Protein AF-A0Y152-F1 (afdb_monomer)

Mean predicted aligned error: 3.27 Å

Foldseek 3Di:
DQLVPAPPDDAAEAEEEPDPVCVVVVVVCVVVVHHYFYHHPQQVLVSVLVVCVVVPDFKDKDDDPQQLLAHSVLVNVQVVVCVVVVWQKEWEDLLAEARNTMIMGGSVVSNPDDPVPDASLCRNVVCVCVVPCVVVPTGYYYDYDPGRPNLAYQTHDDPLNVQLVVVLCVVDPCSNPDHPVNSVVVCVVPVVSSPSCSPPDPPVVSVVSVVVVVD

pLDDT: mean 95.05, std 4.3, range [53.56, 98.69]

Nearest PDB structures (foldseek):
  6oew-assembly1_A  TM=9.024E-01  e=2.389E-17  Leptospira borgpetersenii serovar Hardjo-bovis str. JB197
  1gq9-assembly1_B  TM=7.138E-01  e=2.669E-04  Escherichia coli
  1vh1-assembly1_B  TM=7.141E-01  e=1.103E-03  Escherichia coli
  1vh1-assembly1_D  TM=6.645E-01  e=6.331E-04  Escherichia coli
  3okr-assembly1_A  TM=6.116E-01  e=1.150E-02  Mycobacterium tuberculosis H37Rv

Structure (mmCIF, N/CA/C/O backbone):
data_AF-A0Y152-F1
#
_entry.id   AF-A0Y152-F1
#
loop_
_atom_site.group_PDB
_atom_site.id
_atom_site.type_symbol
_atom_site.label_atom_id
_atom_site.label_alt_id
_atom_site.label_comp_id
_atom_site.label_asym_id
_atom_site.label_entity_id
_atom_site.label_seq_id
_atom_site.pdbx_PDB_ins_code
_atom_site.Cartn_x
_atom_site.Cartn_y
_atom_site.Cartn_z
_atom_site.occupancy
_atom_site.B_iso_or_equiv
_atom_site.auth_seq_id
_atom_site.auth_comp_id
_atom_site.auth_asym_id
_atom_site.auth_atom_id
_atom_site.pdbx_PDB_model_num
ATOM 1 N N . MET A 1 1 ? -7.126 -9.820 -12.300 1.00 83.69 1 MET A N 1
ATOM 2 C CA . MET A 1 1 ? -6.829 -9.032 -11.085 1.00 83.69 1 MET A CA 1
ATOM 3 C C . MET A 1 1 ? -5.801 -9.804 -10.283 1.00 83.69 1 MET A C 1
ATOM 5 O O . MET A 1 1 ? -6.089 -10.943 -9.938 1.00 83.69 1 MET A O 1
ATOM 9 N N . ARG A 1 2 ? -4.624 -9.211 -10.062 1.00 92.25 2 ARG A N 1
ATOM 10 C CA . ARG A 1 2 ? -3.415 -9.877 -9.543 1.00 92.25 2 ARG A CA 1
ATOM 11 C C . ARG A 1 2 ? -3.618 -10.464 -8.142 1.00 92.25 2 ARG A C 1
ATOM 13 O O . ARG A 1 2 ? -3.353 -11.638 -7.934 1.00 92.25 2 ARG A O 1
ATOM 20 N N . LEU A 1 3 ? -4.264 -9.715 -7.247 1.00 93.44 3 LEU A N 1
ATOM 21 C CA . LEU A 1 3 ? -4.588 -10.164 -5.885 1.00 93.44 3 LEU A CA 1
ATOM 22 C C . LEU A 1 3 ? -5.457 -11.437 -5.811 1.00 93.44 3 LEU A C 1
ATOM 24 O O . LEU A 1 3 ? -5.394 -12.134 -4.808 1.00 93.44 3 LEU A O 1
ATOM 28 N N . LYS A 1 4 ? -6.207 -11.811 -6.868 1.00 92.44 4 LYS A N 1
ATOM 29 C CA . LYS A 1 4 ? -6.948 -13.096 -6.895 1.00 92.44 4 LYS A CA 1
ATOM 30 C C . LYS A 1 4 ? -6.029 -14.330 -6.935 1.00 92.44 4 LYS A C 1
ATOM 32 O O . LYS A 1 4 ? -6.534 -15.443 -6.868 1.00 92.44 4 LYS A O 1
ATOM 37 N N . GLN A 1 5 ? -4.720 -14.152 -7.119 1.00 93.69 5 GLN A N 1
ATOM 38 C CA . GLN A 1 5 ? -3.732 -15.235 -7.058 1.00 93.69 5 GLN A CA 1
ATOM 39 C C . GLN A 1 5 ? -3.264 -15.540 -5.632 1.00 93.69 5 GLN A C 1
ATOM 41 O O . GLN A 1 5 ? -2.609 -16.560 -5.432 1.00 93.69 5 GLN A O 1
ATOM 46 N N . SER A 1 6 ? -3.561 -14.665 -4.665 1.00 96.25 6 SER A N 1
ATOM 47 C CA . SER A 1 6 ? -3.228 -14.909 -3.262 1.00 96.25 6 SER A CA 1
ATOM 48 C C . SER A 1 6 ? -3.918 -16.180 -2.778 1.00 96.25 6 SER A C 1
ATOM 50 O O . SER A 1 6 ? -5.060 -16.463 -3.147 1.00 96.25 6 SER A O 1
ATOM 52 N N . ARG A 1 7 ? -3.218 -16.951 -1.943 1.00 96.62 7 ARG A N 1
ATOM 53 C CA . ARG A 1 7 ? -3.763 -18.172 -1.334 1.00 96.62 7 ARG A CA 1
ATOM 54 C C . ARG A 1 7 ? -4.535 -17.898 -0.047 1.00 96.62 7 ARG A C 1
ATOM 56 O O . ARG A 1 7 ? -5.243 -18.788 0.412 1.00 96.62 7 ARG A O 1
ATOM 63 N N . TYR A 1 8 ? -4.367 -16.708 0.528 1.00 96.75 8 TYR A N 1
ATOM 64 C CA . TYR A 1 8 ? -4.896 -16.344 1.843 1.00 96.75 8 TYR A CA 1
ATOM 65 C C . TYR A 1 8 ? -5.934 -15.211 1.799 1.00 96.75 8 TYR A C 1
ATOM 67 O O . TYR A 1 8 ? -6.613 -14.984 2.794 1.00 96.75 8 TYR A O 1
ATOM 75 N N . ILE A 1 9 ? -6.065 -14.484 0.683 1.00 96.44 9 ILE A N 1
ATOM 76 C CA . ILE A 1 9 ? -7.078 -13.430 0.531 1.00 96.44 9 ILE A CA 1
ATOM 77 C C . ILE A 1 9 ? -8.385 -14.039 0.010 1.00 96.44 9 ILE A C 1
ATOM 79 O O . ILE A 1 9 ? -8.490 -14.402 -1.162 1.00 96.44 9 ILE A O 1
ATOM 83 N N . ASP A 1 10 ? -9.402 -14.084 0.871 1.00 94.69 10 ASP A N 1
ATOM 84 C CA . ASP A 1 10 ? -10.719 -14.639 0.532 1.00 94.69 10 ASP A CA 1
ATOM 85 C C . ASP A 1 10 ? -11.583 -13.679 -0.296 1.00 94.69 10 ASP A C 1
ATOM 87 O O . ASP A 1 10 ? -12.244 -14.074 -1.257 1.00 94.69 10 ASP A O 1
ATOM 91 N N . ASN A 1 11 ? -11.593 -12.401 0.093 1.00 94.94 11 ASN A N 1
ATOM 92 C CA . ASN A 1 11 ? -12.495 -11.384 -0.441 1.00 94.94 11 ASN A CA 1
ATOM 93 C C . ASN A 1 11 ? -11.727 -10.114 -0.790 1.00 94.94 11 ASN A C 1
ATOM 95 O O . ASN A 1 11 ? -10.806 -9.712 -0.084 1.00 94.94 11 ASN A O 1
ATOM 99 N N . ILE A 1 12 ? -12.138 -9.459 -1.876 1.00 96.81 12 ILE A N 1
ATOM 100 C CA . ILE A 1 12 ? -11.515 -8.223 -2.349 1.00 96.81 12 ILE A CA 1
ATOM 101 C C . ILE A 1 12 ? -12.610 -7.192 -2.577 1.00 96.81 12 ILE A C 1
ATOM 103 O O . ILE A 1 12 ? -13.542 -7.425 -3.350 1.00 96.81 12 ILE A O 1
ATOM 107 N N . VAL A 1 13 ? -12.465 -6.050 -1.908 1.00 97.81 13 VAL A N 1
ATOM 108 C CA . VAL A 1 13 ? -13.400 -4.929 -1.963 1.00 97.81 13 VAL A CA 1
ATOM 109 C C . VAL A 1 13 ? -12.638 -3.688 -2.406 1.00 97.81 13 VAL A C 1
ATOM 111 O O . VAL A 1 13 ? -11.627 -3.327 -1.810 1.00 97.81 13 VAL A O 1
ATOM 114 N N . LEU A 1 14 ? -13.132 -3.017 -3.441 1.00 97.75 14 LEU A N 1
ATOM 115 C CA . LEU A 1 14 ? -12.654 -1.697 -3.829 1.00 97.75 14 LEU A CA 1
ATOM 116 C C . LEU A 1 14 ? -13.274 -0.640 -2.907 1.00 97.75 14 LEU A C 1
ATOM 118 O O . LEU A 1 14 ? -14.498 -0.505 -2.858 1.00 97.75 14 LEU A O 1
ATOM 122 N N . LEU A 1 15 ? -12.438 0.148 -2.235 1.00 97.94 15 LEU A N 1
ATOM 123 C CA . LEU A 1 15 ? -12.855 1.338 -1.492 1.00 97.94 15 LEU A CA 1
ATOM 124 C C . LEU A 1 15 ? -12.544 2.584 -2.325 1.00 97.94 15 LEU A C 1
ATOM 126 O O . LEU A 1 15 ? -11.409 2.783 -2.742 1.00 97.94 15 LEU A O 1
ATOM 130 N N . THR A 1 16 ? -13.542 3.433 -2.553 1.00 97.81 16 THR A N 1
ATOM 131 C CA . THR A 1 16 ? -13.391 4.694 -3.302 1.00 97.81 16 THR A CA 1
ATOM 132 C C . THR A 1 16 ? -14.353 5.764 -2.771 1.00 97.81 16 THR A C 1
ATOM 134 O O . THR A 1 16 ? -15.151 5.482 -1.875 1.00 97.81 16 THR A O 1
ATOM 137 N N . SER A 1 17 ? -14.299 6.999 -3.263 1.00 97.31 17 SER A N 1
ATOM 138 C CA . SER A 1 17 ? -15.176 8.063 -2.771 1.00 97.31 17 SER A CA 1
ATOM 139 C C . SER A 1 17 ? -16.528 8.129 -3.489 1.00 97.31 17 SER A C 1
ATOM 141 O O . SER A 1 17 ? -16.784 7.458 -4.498 1.00 97.31 17 SER A O 1
ATOM 143 N N . PHE A 1 18 ? -17.430 8.960 -2.968 1.00 96.94 18 PHE A N 1
ATOM 144 C CA . PHE A 1 18 ? -18.697 9.297 -3.623 1.00 96.94 18 PHE A CA 1
ATOM 145 C C . PHE A 1 18 ? -18.543 10.195 -4.863 1.00 96.94 18 PHE A C 1
ATOM 147 O O . PHE A 1 18 ? -19.533 10.415 -5.563 1.00 96.94 18 PHE A O 1
ATOM 154 N N . ASN A 1 19 ? -17.340 10.696 -5.160 1.00 97.56 19 ASN A N 1
ATOM 155 C CA . ASN A 1 19 ? -17.122 11.631 -6.262 1.00 97.56 19 ASN A CA 1
ATOM 156 C C . ASN A 1 19 ? -17.409 10.966 -7.612 1.00 97.56 19 ASN A C 1
ATOM 158 O O . ASN A 1 19 ? -17.034 9.818 -7.849 1.00 97.56 19 ASN A O 1
ATOM 162 N N . LYS A 1 20 ? -18.070 11.699 -8.516 1.00 97.38 20 LYS A N 1
ATOM 163 C CA . LYS A 1 20 ? -18.507 11.187 -9.831 1.00 97.38 20 LYS A CA 1
ATOM 164 C C . LYS A 1 20 ? -17.355 10.720 -10.720 1.00 97.38 20 LYS A C 1
ATOM 166 O O . LYS A 1 20 ? -17.523 9.824 -11.532 1.00 97.38 20 LYS A O 1
ATOM 171 N N . GLU A 1 21 ? -16.185 11.312 -10.544 1.00 96.81 21 GLU A N 1
ATOM 172 C CA . GLU A 1 21 ? -14.935 10.936 -11.214 1.00 96.81 21 GLU A CA 1
ATOM 173 C C . GLU A 1 21 ? -14.531 9.478 -10.931 1.00 96.81 21 GLU A C 1
ATOM 175 O O . GLU A 1 21 ? -13.921 8.836 -11.780 1.00 96.81 21 GLU A O 1
ATOM 180 N N . ASN A 1 22 ? -14.986 8.898 -9.815 1.00 97.25 22 ASN A N 1
ATOM 181 C CA . ASN A 1 22 ? -14.775 7.486 -9.493 1.00 97.25 22 ASN A CA 1
ATOM 182 C C . ASN A 1 22 ? -15.828 6.537 -10.104 1.00 97.25 22 ASN A C 1
ATOM 184 O O . ASN A 1 22 ? -15.717 5.320 -9.944 1.00 97.25 22 ASN A O 1
ATOM 188 N N . ASP A 1 23 ? -16.851 7.031 -10.814 1.00 97.81 23 ASP A N 1
ATOM 189 C CA . ASP A 1 23 ? -17.930 6.182 -11.343 1.00 97.81 23 ASP A CA 1
ATOM 190 C C . ASP A 1 23 ? -17.416 5.165 -12.382 1.00 97.81 23 ASP A C 1
ATOM 192 O O . ASP A 1 23 ? -17.830 4.004 -12.369 1.00 97.81 23 ASP A O 1
ATOM 196 N N . GLU A 1 24 ? -16.464 5.547 -13.240 1.00 97.56 24 GLU A N 1
ATOM 197 C CA . GLU A 1 24 ? -15.874 4.626 -14.224 1.00 97.56 24 GLU A CA 1
ATOM 198 C C . GLU A 1 24 ? -15.108 3.476 -13.557 1.00 97.56 24 GLU A C 1
ATOM 200 O O . GLU A 1 24 ? -15.217 2.319 -13.984 1.00 97.56 24 GLU A O 1
ATOM 205 N N . LEU A 1 25 ? -14.386 3.779 -12.474 1.00 96.25 25 LEU A N 1
ATOM 206 C CA . LEU A 1 25 ? -13.669 2.799 -11.662 1.00 96.25 25 LEU A CA 1
ATOM 207 C C . LEU A 1 25 ? -14.645 1.826 -10.983 1.00 96.25 25 LEU A C 1
ATOM 209 O O . LEU A 1 25 ? -14.428 0.612 -11.001 1.00 96.25 25 LEU A O 1
ATOM 213 N N . VAL A 1 26 ? -15.754 2.341 -10.442 1.00 97.88 26 VAL A N 1
ATOM 214 C CA . VAL A 1 26 ? -16.825 1.533 -9.835 1.00 97.88 26 VAL A CA 1
ATOM 215 C C . VAL A 1 26 ? -17.418 0.564 -10.860 1.00 97.88 26 VAL A C 1
ATOM 217 O O . VAL A 1 26 ? -17.576 -0.626 -10.576 1.00 97.88 26 VAL A O 1
ATOM 220 N N . GLU A 1 27 ? -17.724 1.041 -12.066 1.00 97.88 27 GLU A N 1
ATOM 221 C CA . GLU A 1 27 ? -18.266 0.191 -13.128 1.00 97.88 27 GLU A CA 1
ATOM 222 C C . GLU A 1 27 ? -17.245 -0.840 -13.621 1.00 97.88 27 GLU A C 1
ATOM 224 O O . GLU A 1 27 ? -17.607 -1.987 -13.898 1.00 97.88 27 GLU A O 1
ATOM 229 N N . LEU A 1 28 ? -15.959 -0.483 -13.686 1.00 96.00 28 LEU A N 1
ATOM 230 C CA . LEU A 1 28 ? -14.886 -1.431 -13.987 1.00 96.00 28 LEU A CA 1
ATOM 231 C C . LEU A 1 28 ? -14.802 -2.543 -12.932 1.00 96.00 28 LEU A C 1
ATOM 233 O O . LEU A 1 28 ? -14.793 -3.722 -13.294 1.00 96.00 28 LEU A O 1
ATOM 237 N N . ALA A 1 29 ? -14.807 -2.195 -11.644 1.00 96.06 29 ALA A N 1
ATOM 238 C CA . ALA A 1 29 ? -14.772 -3.163 -10.549 1.00 96.06 29 ALA A CA 1
ATOM 239 C C . ALA A 1 29 ? -15.964 -4.135 -10.604 1.00 96.06 29 ALA A C 1
ATOM 241 O O . ALA A 1 29 ? -15.778 -5.356 -10.557 1.00 96.06 29 ALA A O 1
ATOM 242 N N . LYS A 1 30 ? -17.180 -3.617 -10.829 1.00 96.25 30 LYS A N 1
ATOM 243 C CA . LYS A 1 30 ? -18.392 -4.438 -10.996 1.00 96.25 30 LYS A CA 1
ATOM 244 C C . LYS A 1 30 ? -18.285 -5.413 -12.168 1.00 96.25 30 LYS A C 1
ATOM 246 O O . LYS A 1 30 ? -18.621 -6.587 -12.008 1.00 96.25 30 LYS A O 1
ATOM 251 N N . ARG A 1 31 ? -17.767 -4.978 -13.329 1.00 96.56 31 ARG A N 1
ATOM 252 C CA . ARG A 1 31 ? -17.534 -5.871 -14.488 1.00 96.56 31 ARG A CA 1
ATOM 253 C C . ARG A 1 31 ? -16.594 -7.030 -14.149 1.00 96.56 31 ARG A C 1
ATOM 255 O O . ARG A 1 31 ? -16.762 -8.128 -14.677 1.00 96.56 31 ARG A O 1
ATOM 262 N N . HIS A 1 32 ? -15.649 -6.815 -13.234 1.00 93.31 32 HIS A N 1
ATOM 263 C CA . HIS A 1 32 ? -14.725 -7.840 -12.742 1.00 93.31 32 HIS A CA 1
ATOM 264 C C . HIS A 1 32 ? -15.229 -8.628 -11.520 1.00 93.31 32 HIS A C 1
ATOM 266 O O . HIS A 1 32 ? -14.488 -9.475 -10.998 1.00 93.31 32 HIS A O 1
ATOM 272 N N . ARG A 1 33 ? -16.489 -8.412 -11.110 1.00 95.19 33 ARG A N 1
ATOM 273 C CA . ARG A 1 33 ? -17.117 -9.022 -9.926 1.00 95.19 33 ARG A CA 1
ATOM 274 C C . ARG A 1 33 ? -16.293 -8.765 -8.663 1.00 95.19 33 ARG A C 1
ATOM 276 O O . ARG A 1 33 ? -15.922 -9.701 -7.960 1.00 95.19 33 ARG A O 1
ATOM 283 N N . ILE A 1 34 ? -15.925 -7.505 -8.465 1.00 96.50 34 ILE A N 1
ATOM 284 C CA . ILE A 1 34 ? -15.266 -7.004 -7.260 1.00 96.50 34 ILE A CA 1
ATOM 285 C C . ILE A 1 34 ? -16.305 -6.171 -6.517 1.00 96.50 34 ILE A C 1
ATOM 287 O O . ILE A 1 34 ? -16.967 -5.326 -7.129 1.00 96.50 34 ILE A O 1
ATOM 291 N N . ASP A 1 35 ? -16.464 -6.431 -5.223 1.00 97.69 35 ASP A N 1
ATOM 292 C CA . ASP A 1 35 ? -17.361 -5.647 -4.383 1.00 97.69 35 ASP A CA 1
ATOM 293 C C . ASP A 1 35 ? -16.843 -4.219 -4.239 1.00 97.69 35 ASP A C 1
ATOM 295 O O . ASP A 1 35 ? -15.642 -3.963 -4.290 1.00 97.69 35 ASP A O 1
ATOM 299 N N . VAL A 1 36 ? -17.757 -3.269 -4.059 1.00 98.31 36 VAL A N 1
ATOM 300 C CA . VAL A 1 36 ? -17.403 -1.851 -3.971 1.00 98.31 36 VAL A CA 1
ATOM 301 C C . VAL A 1 36 ? -18.002 -1.237 -2.714 1.00 98.31 36 VAL A C 1
ATOM 303 O O . VAL A 1 36 ? -19.174 -1.451 -2.377 1.00 98.31 36 VAL A O 1
ATOM 306 N N . PHE A 1 37 ? -17.192 -0.447 -2.023 1.00 98.44 37 PHE A N 1
ATOM 307 C CA . PHE A 1 37 ? -17.613 0.459 -0.970 1.00 98.44 37 PHE A CA 1
ATOM 308 C C . PHE A 1 37 ? -17.298 1.896 -1.388 1.00 98.44 37 PHE A C 1
ATOM 310 O O . PHE A 1 37 ? -16.183 2.188 -1.819 1.00 98.44 37 PHE A O 1
ATOM 317 N N . ARG A 1 38 ? -18.279 2.793 -1.254 1.00 98.31 38 ARG A N 1
ATOM 318 C CA . ARG A 1 38 ? -18.085 4.230 -1.473 1.00 98.31 38 ARG A CA 1
ATOM 319 C C . ARG A 1 38 ? -18.216 4.967 -0.146 1.00 98.31 38 ARG A C 1
ATOM 321 O O . ARG A 1 38 ? -19.133 4.653 0.608 1.00 98.31 38 ARG A O 1
ATOM 328 N N . GLY A 1 39 ? -17.313 5.905 0.119 1.00 97.31 39 GLY A N 1
ATOM 329 C CA . GLY A 1 39 ? -17.262 6.682 1.362 1.00 97.31 39 GLY A CA 1
ATOM 330 C C . GLY A 1 39 ? -16.755 8.111 1.158 1.00 97.31 39 GLY A C 1
ATOM 331 O O . GLY A 1 39 ? -16.684 8.599 0.029 1.00 97.31 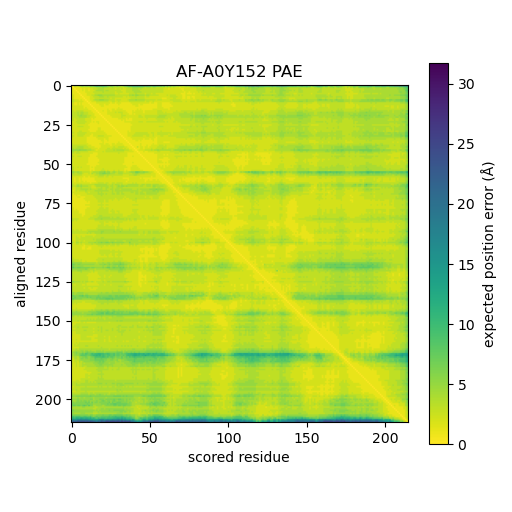39 GLY A O 1
ATOM 332 N N . SER A 1 40 ? -16.397 8.777 2.257 1.00 95.44 40 SER A N 1
ATOM 333 C CA . SER A 1 40 ? -15.769 10.106 2.234 1.00 95.44 40 SER A CA 1
ATOM 334 C C . SER A 1 40 ? -14.443 10.079 1.469 1.00 95.44 40 SER A C 1
ATOM 336 O O . SER A 1 40 ? -13.706 9.106 1.612 1.00 95.44 40 SER A O 1
ATOM 338 N N . GLU A 1 41 ? -14.147 11.109 0.668 1.00 94.00 41 GLU A N 1
ATOM 339 C CA . GLU A 1 41 ? -12.820 11.329 0.058 1.00 94.00 41 GLU A CA 1
ATOM 340 C C . GLU A 1 41 ? -11.798 11.686 1.146 1.00 94.00 41 GLU A C 1
ATOM 342 O O . GLU A 1 41 ? -10.809 10.984 1.316 1.00 94.00 41 GLU A O 1
ATOM 347 N N . GLU A 1 42 ? -12.144 12.681 1.966 1.00 90.88 42 GLU A N 1
ATOM 348 C CA . GLU A 1 42 ? -11.289 13.301 2.991 1.00 90.88 42 GLU A CA 1
ATOM 349 C C . GLU A 1 42 ? -11.047 12.429 4.234 1.00 90.88 42 GLU A C 1
ATOM 351 O O . GLU A 1 42 ? -10.192 12.725 5.065 1.00 90.88 42 GLU A O 1
ATOM 356 N N . ASN A 1 43 ? -11.849 11.379 4.433 1.00 93.25 43 ASN A N 1
ATOM 357 C CA . ASN A 1 43 ? -11.730 10.498 5.597 1.00 93.25 43 ASN A CA 1
ATOM 358 C C . ASN A 1 43 ? -11.631 9.041 5.152 1.00 93.25 43 ASN A C 1
ATOM 360 O O . ASN A 1 43 ? -12.595 8.267 5.190 1.00 93.25 43 ASN A O 1
ATOM 364 N N . VAL A 1 44 ? -10.434 8.686 4.694 1.00 95.94 44 VAL A N 1
ATOM 365 C CA . VAL A 1 44 ? -10.112 7.344 4.210 1.00 95.94 44 VAL A CA 1
ATOM 366 C C . VAL A 1 44 ? -10.250 6.325 5.341 1.00 95.94 44 VAL A C 1
ATOM 368 O O . VAL A 1 44 ? -10.829 5.261 5.129 1.00 95.94 44 VAL A O 1
ATOM 371 N N . LEU A 1 45 ? -9.808 6.653 6.556 1.00 97.00 45 LEU A N 1
ATOM 372 C CA . LEU A 1 45 ? -9.935 5.789 7.727 1.00 97.00 45 LEU A CA 1
ATOM 373 C C . LEU A 1 45 ? -11.398 5.441 8.036 1.00 97.00 45 LEU A C 1
ATOM 375 O O . LEU A 1 45 ? -11.730 4.264 8.186 1.00 97.00 45 LEU A O 1
ATOM 379 N N . GLU A 1 46 ? -12.295 6.430 8.058 1.00 96.88 46 GLU A N 1
ATOM 380 C CA . GLU A 1 46 ? -13.732 6.183 8.230 1.00 96.88 46 GLU A CA 1
ATOM 381 C C . GLU A 1 46 ? -14.281 5.295 7.105 1.00 96.88 46 GLU A C 1
ATOM 383 O O . GLU A 1 46 ? -15.050 4.364 7.358 1.00 96.88 46 GLU A O 1
ATOM 388 N N . ARG A 1 47 ? -13.852 5.525 5.858 1.00 97.50 47 ARG A N 1
ATOM 389 C CA . ARG A 1 47 ? -14.236 4.685 4.716 1.00 97.50 47 ARG A CA 1
ATOM 390 C C . ARG A 1 47 ? -13.807 3.226 4.916 1.00 97.50 47 ARG A C 1
ATOM 392 O O . ARG A 1 47 ? -14.592 2.327 4.611 1.00 97.50 47 ARG A O 1
ATOM 399 N N . PHE A 1 48 ? -12.622 2.974 5.477 1.00 97.75 48 PHE A N 1
ATOM 400 C CA . PHE A 1 48 ? -12.184 1.630 5.877 1.00 97.75 48 PHE A CA 1
ATOM 401 C C . PHE A 1 48 ? -13.038 1.054 7.013 1.00 97.75 48 PHE A C 1
ATOM 403 O O . PHE A 1 48 ? -13.493 -0.090 6.916 1.00 97.75 48 PHE A O 1
ATOM 410 N N . GLN A 1 49 ? -13.312 1.833 8.064 1.00 97.19 49 GLN A N 1
ATOM 411 C CA . GLN A 1 49 ? -14.138 1.400 9.196 1.00 97.19 49 GLN A CA 1
ATOM 412 C C . GLN A 1 49 ? -15.542 0.986 8.738 1.00 97.19 49 GLN A C 1
ATOM 414 O O . GLN A 1 49 ? -15.983 -0.129 9.029 1.00 97.19 49 GLN A O 1
ATOM 419 N N . GLN A 1 50 ? -16.218 1.827 7.956 1.00 97.50 50 GLN A N 1
ATOM 420 C CA . GLN A 1 50 ? -17.555 1.540 7.436 1.00 97.50 50 GLN A CA 1
ATOM 421 C C . GLN A 1 50 ? -17.556 0.351 6.458 1.00 97.50 50 GLN A C 1
ATOM 423 O O . GLN A 1 50 ? -18.454 -0.496 6.514 1.00 97.50 50 GLN A O 1
ATOM 428 N N . ALA A 1 51 ? -16.532 0.224 5.605 1.00 97.94 51 ALA A N 1
ATOM 429 C CA . ALA A 1 51 ? -16.390 -0.940 4.733 1.00 97.94 51 ALA A CA 1
ATOM 430 C C . ALA A 1 51 ? -16.247 -2.241 5.537 1.00 97.94 51 ALA A C 1
ATOM 432 O O . ALA A 1 51 ? -16.936 -3.213 5.233 1.00 97.94 51 ALA A O 1
ATOM 433 N N . SER A 1 52 ? -15.438 -2.246 6.604 1.00 96.88 52 SER A N 1
ATOM 434 C CA . SER A 1 52 ? -15.238 -3.420 7.475 1.00 96.88 52 SER A CA 1
ATOM 435 C C . SER A 1 52 ? -16.498 -3.839 8.250 1.00 96.88 52 SER A C 1
ATOM 437 O O . SER A 1 52 ? -16.630 -4.987 8.689 1.00 96.88 52 SER A O 1
ATOM 439 N N . GLN A 1 53 ? -17.446 -2.915 8.444 1.00 96.25 53 GLN A N 1
ATOM 440 C CA . GLN A 1 53 ? -18.758 -3.210 9.022 1.00 96.25 53 GLN A CA 1
ATOM 441 C C . GLN A 1 53 ? -19.678 -3.868 7.991 1.00 96.25 53 GLN A C 1
ATOM 443 O O . GLN A 1 53 ? -20.361 -4.839 8.315 1.00 96.25 53 GLN A O 1
ATOM 448 N N . LYS A 1 54 ? -19.675 -3.365 6.749 1.00 97.88 54 LYS A N 1
ATOM 449 C CA . LYS A 1 54 ? -20.495 -3.900 5.652 1.00 97.88 54 LYS A CA 1
ATOM 450 C C . LYS A 1 54 ? -20.003 -5.257 5.148 1.00 97.88 54 LYS A C 1
ATOM 452 O O . LYS A 1 54 ? -20.826 -6.098 4.796 1.00 97.88 54 LYS A O 1
ATOM 457 N N . TYR A 1 55 ? -18.689 -5.448 5.099 1.00 96.81 55 TYR A N 1
ATOM 458 C CA . TYR A 1 55 ? -18.029 -6.676 4.669 1.00 96.81 55 TYR A CA 1
ATOM 459 C C . TYR A 1 55 ? -17.273 -7.249 5.872 1.00 96.81 55 TYR A C 1
ATOM 461 O O . TYR A 1 55 ? -16.133 -6.855 6.117 1.00 96.81 55 TYR A O 1
ATOM 469 N N . PRO A 1 56 ? -17.914 -8.114 6.682 1.00 91.31 56 PRO A N 1
ATOM 470 C CA . PRO A 1 56 ? -17.300 -8.630 7.894 1.00 91.31 56 PRO A CA 1
ATOM 471 C C . PRO A 1 56 ? -16.015 -9.403 7.587 1.00 91.31 56 PRO A C 1
ATOM 473 O O . PRO A 1 56 ? -16.037 -10.398 6.867 1.00 91.31 56 PRO A O 1
ATOM 476 N N . SER A 1 57 ? -14.913 -8.955 8.177 1.00 95.00 57 SER A N 1
ATOM 477 C CA . SER A 1 57 ? -13.612 -9.619 8.163 1.00 95.00 57 SER A CA 1
ATOM 478 C C . SER A 1 57 ? -12.969 -9.520 9.544 1.00 95.00 57 SER A C 1
ATOM 480 O O . SER A 1 57 ? -13.252 -8.588 10.294 1.00 95.00 57 SER A O 1
ATOM 482 N N . GLU A 1 58 ? -12.124 -10.479 9.909 1.00 96.88 58 GLU A N 1
ATOM 483 C CA . GLU A 1 58 ? -11.330 -10.404 11.148 1.00 96.88 58 GLU A CA 1
ATOM 484 C C . GLU A 1 58 ? -9.980 -9.722 10.901 1.00 96.88 58 GLU A C 1
ATOM 486 O O . GLU A 1 58 ? -9.524 -8.916 11.713 1.00 96.88 58 GLU A O 1
ATOM 491 N N . HIS A 1 59 ? -9.399 -9.977 9.729 1.00 97.94 59 HIS A N 1
ATOM 492 C CA . HIS A 1 59 ? -8.129 -9.427 9.272 1.00 97.94 59 HIS A CA 1
ATOM 493 C C . HIS A 1 59 ? -8.344 -8.662 7.968 1.00 97.94 59 HIS A C 1
ATOM 495 O O . HIS A 1 59 ? -9.149 -9.059 7.121 1.00 97.94 59 HIS A O 1
ATOM 501 N N . ILE A 1 60 ? -7.654 -7.538 7.821 1.00 98.44 60 ILE A N 1
ATOM 502 C CA . ILE A 1 60 ? -7.776 -6.636 6.679 1.00 98.44 60 ILE A CA 1
ATOM 503 C C . ILE A 1 60 ? -6.395 -6.485 6.061 1.00 98.44 60 ILE A C 1
ATOM 505 O O . ILE A 1 60 ? -5.446 -6.139 6.757 1.00 98.44 60 ILE A O 1
ATOM 509 N N . VAL A 1 61 ? -6.308 -6.722 4.752 1.00 98.06 61 VAL A N 1
ATOM 510 C CA . VAL A 1 61 ? -5.128 -6.400 3.947 1.00 98.06 61 VAL A CA 1
ATOM 511 C C . VAL A 1 61 ? -5.402 -5.092 3.215 1.00 98.06 61 VAL A C 1
ATOM 513 O O . VAL A 1 61 ? -6.339 -5.018 2.415 1.00 98.06 61 VAL A O 1
ATOM 516 N N . ARG A 1 62 ? -4.613 -4.054 3.492 1.00 97.44 62 ARG A N 1
ATOM 517 C CA . ARG A 1 62 ? -4.652 -2.779 2.770 1.00 97.44 62 ARG A CA 1
ATOM 518 C C . ARG A 1 62 ? -3.650 -2.822 1.622 1.00 97.44 62 ARG A C 1
ATOM 520 O O . ARG A 1 62 ? -2.486 -3.154 1.819 1.00 97.44 62 ARG A O 1
ATOM 527 N N . ILE A 1 63 ? -4.140 -2.455 0.440 1.00 95.44 63 ILE A N 1
ATOM 528 C CA . ILE A 1 63 ? -3.376 -2.268 -0.796 1.00 95.44 63 ILE A CA 1
ATOM 529 C C . ILE A 1 63 ? -3.797 -0.918 -1.380 1.00 95.44 63 ILE A C 1
ATOM 531 O O . ILE A 1 63 ? -4.995 -0.610 -1.403 1.00 95.44 63 ILE A O 1
ATOM 535 N N . THR A 1 64 ? -2.844 -0.114 -1.840 1.00 91.44 64 THR A N 1
ATOM 536 C CA . THR A 1 64 ? -3.113 1.165 -2.510 1.00 91.44 64 THR A CA 1
ATOM 537 C C . THR A 1 64 ? -3.410 0.959 -4.000 1.00 91.44 64 THR A C 1
ATOM 539 O O . THR A 1 64 ? -2.988 -0.015 -4.626 1.00 91.44 64 THR A O 1
ATOM 542 N N . GLY A 1 65 ? -4.228 1.844 -4.577 1.00 89.69 65 GLY A N 1
ATOM 543 C CA . GLY A 1 65 ? -4.704 1.712 -5.964 1.00 89.69 65 GLY A CA 1
ATOM 544 C C . GLY A 1 65 ? -3.673 2.092 -7.034 1.00 89.69 65 GLY A C 1
ATOM 545 O O . GLY A 1 65 ? -3.876 1.792 -8.209 1.00 89.69 65 GLY A O 1
ATOM 546 N N . ASP A 1 66 ? -2.582 2.727 -6.622 1.00 92.12 66 ASP A N 1
ATOM 547 C CA . ASP A 1 66 ? -1.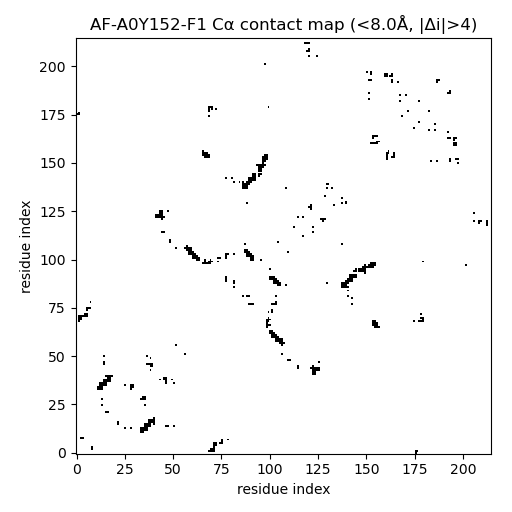453 3.216 -7.426 1.00 92.12 66 ASP A CA 1
ATOM 548 C C . ASP A 1 66 ? -0.408 2.137 -7.755 1.00 92.12 66 ASP A C 1
ATOM 550 O O . ASP A 1 66 ? 0.527 2.395 -8.504 1.00 92.12 66 ASP A O 1
ATOM 554 N N . SER A 1 67 ? -0.574 0.911 -7.252 1.00 91.69 67 SER A N 1
ATOM 555 C CA . SER A 1 67 ? 0.392 -0.182 -7.399 1.00 91.69 67 SER A CA 1
ATOM 556 C C . SER A 1 67 ? -0.083 -1.232 -8.422 1.00 91.69 67 SER A C 1
ATOM 558 O O . SER A 1 67 ? -0.525 -2.327 -8.050 1.00 91.69 67 SER A O 1
ATOM 560 N N . PRO A 1 68 ? -0.0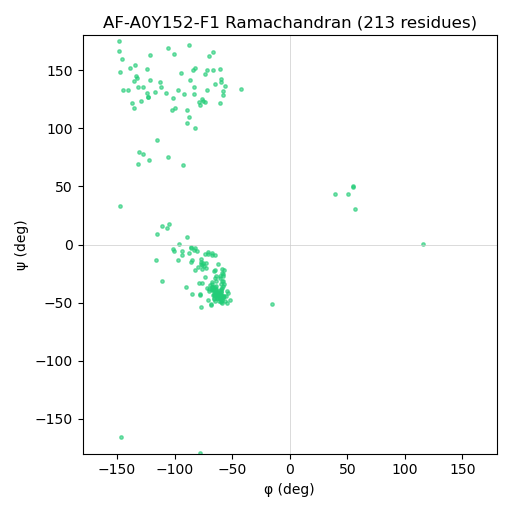09 -0.962 -9.746 1.00 91.31 68 PRO A N 1
ATOM 561 C CA . PRO A 1 68 ? -0.593 -1.827 -10.778 1.00 91.31 68 PRO A CA 1
ATOM 562 C C . PRO A 1 68 ? 0.059 -3.211 -10.852 1.00 91.31 68 PRO A C 1
ATOM 564 O O . PRO A 1 68 ? -0.555 -4.158 -11.351 1.00 91.31 68 PRO A O 1
ATOM 567 N N . PHE A 1 69 ? 1.293 -3.333 -10.359 1.00 92.81 69 PHE A N 1
ATOM 568 C CA . PHE A 1 69 ? 2.070 -4.566 -10.355 1.00 92.81 69 PHE A CA 1
ATOM 569 C C . PHE A 1 69 ? 2.165 -5.243 -8.984 1.00 92.81 69 PHE A C 1
ATOM 571 O O . PHE A 1 69 ? 2.982 -6.155 -8.841 1.00 92.81 69 PHE A O 1
ATOM 578 N N . VAL A 1 70 ? 1.290 -4.890 -8.031 1.00 93.44 70 VAL A N 1
ATOM 579 C CA . VAL A 1 70 ? 1.219 -5.537 -6.708 1.00 93.44 70 VAL A CA 1
ATOM 580 C C . VAL A 1 70 ? 1.358 -7.059 -6.814 1.00 93.44 70 VAL A C 1
ATOM 582 O O . VAL A 1 70 ? 0.759 -7.695 -7.693 1.00 93.44 70 VAL A O 1
ATOM 585 N N . ASP A 1 71 ? 2.190 -7.641 -5.954 1.00 95.06 71 ASP A N 1
ATOM 586 C CA . ASP A 1 71 ? 2.514 -9.064 -5.974 1.00 95.06 71 ASP A CA 1
ATOM 587 C C . ASP A 1 71 ? 1.750 -9.803 -4.867 1.00 95.06 71 ASP A C 1
ATOM 589 O O . ASP A 1 71 ? 1.962 -9.589 -3.671 1.00 95.06 71 ASP A O 1
ATOM 593 N N . ALA A 1 72 ? 0.856 -10.706 -5.275 1.00 95.50 72 ALA A N 1
ATOM 594 C CA . ALA A 1 72 ? 0.069 -11.515 -4.350 1.00 95.50 72 ALA A CA 1
ATOM 595 C C . ALA A 1 72 ? 0.932 -12.474 -3.509 1.00 95.50 72 ALA A C 1
ATOM 597 O O . ALA A 1 72 ? 0.572 -12.786 -2.380 1.00 95.50 72 ALA A O 1
ATOM 598 N N . GLY A 1 73 ? 2.077 -12.920 -4.031 1.00 95.88 73 GLY A N 1
ATOM 599 C CA . GLY A 1 73 ? 3.051 -13.723 -3.302 1.00 95.88 73 GLY A CA 1
ATOM 600 C C . GLY A 1 73 ? 3.726 -12.943 -2.175 1.00 95.88 73 GLY A C 1
ATOM 601 O O . GLY A 1 73 ? 3.934 -13.503 -1.104 1.00 95.88 73 GLY A O 1
ATOM 602 N N . VAL A 1 74 ? 4.005 -11.649 -2.369 1.00 96.31 74 VAL A N 1
ATOM 603 C CA . VAL A 1 74 ? 4.506 -10.776 -1.288 1.00 96.31 74 VAL A CA 1
ATOM 604 C C . VAL A 1 74 ? 3.437 -10.602 -0.205 1.00 96.31 74 VAL A C 1
ATOM 606 O O . VAL A 1 74 ? 3.739 -10.768 0.976 1.00 96.31 74 VAL A O 1
ATOM 609 N N . CYS A 1 75 ? 2.178 -10.385 -0.602 1.00 97.56 75 CYS A N 1
ATOM 610 C CA . CYS A 1 75 ? 1.049 -10.335 0.335 1.00 97.56 75 CYS A CA 1
ATOM 611 C C . CYS A 1 75 ? 0.910 -11.645 1.130 1.00 97.56 75 CYS A C 1
ATOM 613 O O . CYS A 1 75 ? 0.732 -11.618 2.345 1.00 97.56 75 CYS A O 1
ATOM 615 N N . ASP A 1 76 ? 1.028 -12.798 0.460 1.00 97.94 76 ASP A N 1
ATOM 616 C CA . ASP A 1 76 ? 0.965 -14.119 1.091 1.00 97.94 76 ASP A CA 1
ATOM 617 C C . ASP A 1 76 ? 2.084 -14.325 2.123 1.00 97.94 76 ASP A C 1
ATOM 619 O O . ASP A 1 76 ? 1.843 -14.919 3.175 1.00 97.94 76 ASP A O 1
ATOM 623 N N . LEU A 1 77 ? 3.303 -13.856 1.830 1.00 97.44 77 LEU A N 1
ATOM 624 C CA . LEU A 1 77 ? 4.428 -13.938 2.764 1.00 97.44 77 LEU A CA 1
ATOM 625 C C . LEU A 1 77 ? 4.177 -13.089 4.014 1.00 97.44 77 LEU A C 1
ATOM 627 O O . LEU A 1 77 ? 4.391 -13.572 5.128 1.00 97.44 77 LEU A O 1
ATOM 631 N N . LEU A 1 78 ? 3.681 -11.859 3.837 1.00 98.50 78 LEU A N 1
ATOM 632 C CA . LEU A 1 78 ? 3.342 -10.985 4.958 1.00 98.50 78 LEU A CA 1
ATOM 633 C C . LEU A 1 78 ? 2.206 -11.574 5.800 1.00 98.50 78 LEU A C 1
ATOM 635 O O . LEU A 1 78 ? 2.311 -11.598 7.022 1.00 98.50 78 LEU A O 1
ATOM 639 N N . LEU A 1 79 ? 1.155 -12.098 5.162 1.00 98.44 79 LEU A N 1
ATOM 640 C CA . LEU A 1 79 ? 0.037 -12.755 5.844 1.00 98.44 79 LEU A CA 1
ATOM 641 C C . LEU A 1 79 ? 0.498 -13.964 6.657 1.00 98.44 79 LEU A C 1
ATOM 643 O O . LEU A 1 79 ? 0.107 -14.112 7.813 1.00 98.44 79 LEU A O 1
ATOM 647 N N . GLN A 1 80 ? 1.359 -14.809 6.087 1.00 98.38 80 GLN A N 1
ATOM 648 C CA . GLN A 1 80 ? 1.907 -15.949 6.813 1.00 98.38 80 GLN A CA 1
ATOM 649 C C . GLN A 1 80 ? 2.683 -15.491 8.056 1.00 98.38 80 GLN A C 1
ATOM 651 O O . GLN A 1 80 ? 2.421 -15.985 9.153 1.00 98.38 80 GLN A O 1
ATOM 656 N N . ALA A 1 81 ? 3.587 -14.518 7.910 1.00 98.38 81 ALA A N 1
ATOM 657 C CA . ALA A 1 81 ? 4.336 -13.979 9.041 1.00 98.38 81 ALA A CA 1
ATOM 658 C C . ALA A 1 81 ? 3.408 -13.329 10.082 1.00 98.38 81 ALA A C 1
ATOM 660 O O . ALA A 1 81 ? 3.567 -13.560 11.277 1.00 98.38 81 ALA A O 1
ATOM 661 N N . TYR A 1 82 ? 2.400 -12.575 9.645 1.00 98.62 82 TYR A N 1
ATOM 662 C CA . TYR A 1 82 ? 1.387 -11.960 10.500 1.00 98.62 82 TYR A CA 1
ATOM 663 C C . TYR A 1 82 ? 0.662 -12.999 11.375 1.00 98.62 82 TYR A C 1
ATOM 665 O O . TYR A 1 82 ? 0.600 -12.839 12.597 1.00 98.62 82 TYR A O 1
ATOM 673 N N . PHE A 1 83 ? 0.193 -14.103 10.782 1.00 98.19 83 PHE A N 1
ATOM 674 C CA . PHE A 1 83 ? -0.478 -15.180 11.519 1.00 98.19 83 PHE A CA 1
ATOM 675 C C . PHE A 1 83 ? 0.468 -15.966 12.437 1.00 98.19 83 PHE A C 1
ATOM 677 O O . PHE A 1 83 ? 0.065 -16.371 13.527 1.00 98.19 83 PHE A O 1
ATOM 684 N N . GLU A 1 84 ? 1.726 -16.167 12.034 1.00 98.31 84 GLU A N 1
ATOM 685 C CA . GLU A 1 84 ? 2.743 -16.812 12.874 1.00 98.31 84 GLU A CA 1
ATOM 686 C C . GLU A 1 84 ? 3.128 -15.951 14.086 1.00 98.31 84 GLU A C 1
ATOM 688 O O . GLU A 1 84 ? 3.352 -16.480 15.177 1.00 98.31 84 GLU A O 1
ATOM 693 N N . LYS A 1 85 ? 3.218 -14.627 13.907 1.00 98.12 85 LYS A N 1
ATOM 694 C CA . LYS A 1 85 ? 3.600 -13.676 14.962 1.00 98.12 85 LYS A CA 1
ATOM 695 C C . LYS A 1 85 ? 2.442 -13.279 15.872 1.00 98.12 85 LYS A C 1
ATOM 697 O O . LYS A 1 85 ? 2.714 -12.862 16.992 1.00 98.12 85 LYS A O 1
ATOM 702 N N . GLN A 1 86 ? 1.196 -13.431 15.413 1.00 97.81 86 GLN A N 1
ATOM 703 C CA . GLN A 1 86 ? -0.021 -13.067 16.151 1.00 97.81 86 GLN A CA 1
ATOM 704 C C . GLN A 1 86 ? -0.007 -11.604 16.615 1.00 97.81 86 GLN A C 1
ATOM 706 O O . GLN A 1 86 ? -0.205 -11.309 17.792 1.00 97.81 86 GLN A O 1
ATOM 711 N N . VAL A 1 87 ? 0.275 -10.695 15.680 1.00 98.44 87 VAL A N 1
ATOM 712 C CA . VAL A 1 87 ? 0.340 -9.250 15.935 1.00 98.44 87 VAL A CA 1
ATOM 713 C C . VAL A 1 87 ? -0.929 -8.528 15.482 1.00 98.44 87 VAL A C 1
ATOM 715 O O . VAL A 1 87 ? -1.711 -9.043 14.683 1.00 98.44 87 VAL A O 1
ATOM 718 N N . ASP A 1 88 ? -1.119 -7.302 15.959 1.00 98.50 88 ASP A N 1
ATOM 719 C CA . ASP A 1 88 ? -2.244 -6.446 15.583 1.00 98.50 88 ASP A CA 1
ATOM 720 C C . ASP A 1 88 ? -2.063 -5.826 14.198 1.00 98.50 88 ASP A C 1
ATOM 722 O O . ASP A 1 88 ? -3.049 -5.630 13.484 1.00 98.50 88 ASP A O 1
ATOM 726 N N . TYR A 1 89 ? -0.812 -5.534 13.827 1.00 98.69 89 TYR A N 1
ATOM 727 C CA . TYR A 1 89 ? -0.432 -4.858 12.590 1.00 98.69 89 TYR A CA 1
ATOM 728 C C . TYR A 1 89 ? 0.903 -5.392 12.047 1.00 98.69 89 TYR A C 1
ATOM 730 O O . TYR A 1 89 ? 1.881 -5.512 12.783 1.00 98.69 89 TYR A O 1
ATOM 738 N N . ALA A 1 90 ? 0.967 -5.699 10.755 1.00 98.69 90 ALA A N 1
ATOM 739 C CA . ALA A 1 90 ? 2.195 -6.064 10.064 1.00 98.69 90 ALA A CA 1
ATOM 740 C C . ALA A 1 90 ? 2.329 -5.318 8.735 1.00 98.69 90 ALA A C 1
ATOM 742 O O . ALA A 1 90 ? 1.340 -5.081 8.042 1.00 98.69 90 ALA A O 1
ATOM 743 N N . TYR A 1 91 ? 3.563 -4.976 8.379 1.00 98.25 91 TYR A N 1
ATOM 744 C CA . TYR A 1 91 ? 3.896 -4.210 7.180 1.00 98.25 91 TYR A CA 1
ATOM 745 C C . TYR A 1 91 ? 5.271 -4.616 6.641 1.00 98.25 91 TYR A C 1
ATOM 747 O O . TYR A 1 91 ? 6.034 -5.322 7.308 1.00 98.25 91 TYR A O 1
ATOM 755 N N . LEU A 1 92 ? 5.575 -4.204 5.413 1.00 97.81 92 LEU A N 1
ATOM 756 C CA . LEU A 1 92 ? 6.866 -4.445 4.767 1.00 97.81 92 LEU A CA 1
ATOM 757 C C . LEU A 1 92 ? 7.871 -3.349 5.136 1.00 97.81 92 LEU A C 1
ATOM 759 O O . LEU A 1 92 ? 7.505 -2.178 5.183 1.00 97.81 92 LEU A O 1
ATOM 763 N N . SER A 1 93 ? 9.138 -3.708 5.350 1.00 97.00 93 SER A N 1
ATOM 764 C CA . SER A 1 93 ? 10.195 -2.708 5.527 1.00 97.00 93 SER A CA 1
ATOM 765 C C . SER A 1 93 ? 10.511 -1.959 4.230 1.00 97.00 93 SER A C 1
ATOM 767 O O . SER A 1 93 ? 10.239 -2.433 3.124 1.00 97.00 93 SER A O 1
ATOM 769 N N . GLU A 1 94 ? 11.175 -0.810 4.347 1.00 95.44 94 GLU A N 1
ATOM 770 C CA . GLU A 1 94 ? 11.570 0.020 3.196 1.00 95.44 94 GLU A CA 1
ATOM 771 C C . GLU A 1 94 ? 12.593 -0.652 2.261 1.00 95.44 94 GLU A C 1
ATOM 773 O O . GLU A 1 94 ? 12.845 -0.162 1.162 1.00 95.44 94 GLU A O 1
ATOM 778 N N . HIS A 1 95 ? 13.152 -1.802 2.655 1.00 96.38 95 HIS A N 1
ATOM 779 C CA . HIS A 1 95 ? 14.000 -2.630 1.796 1.00 96.38 95 HIS A CA 1
ATOM 780 C C . HIS A 1 95 ? 13.211 -3.387 0.714 1.00 96.38 95 HIS A C 1
ATOM 782 O O . 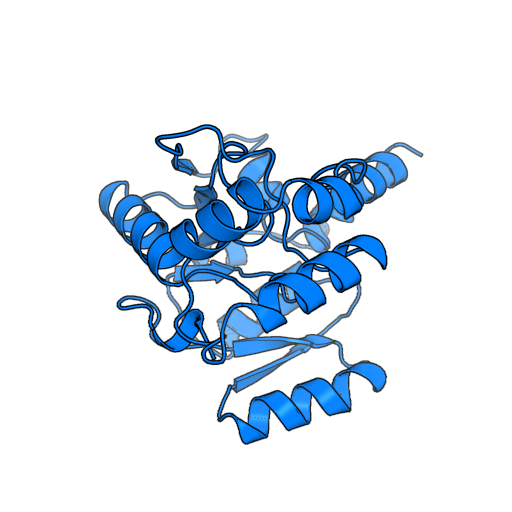HIS A 1 95 ? 13.825 -4.022 -0.141 1.00 96.38 95 HIS A O 1
ATOM 788 N N . PHE A 1 96 ? 11.877 -3.366 0.737 1.00 97.19 96 PHE A N 1
ATOM 789 C CA . PHE A 1 96 ? 11.056 -3.779 -0.403 1.00 97.19 96 PHE A CA 1
ATOM 790 C C . PHE A 1 96 ? 10.924 -2.638 -1.420 1.00 97.19 96 PHE A C 1
ATOM 792 O O . PHE A 1 96 ? 10.960 -1.460 -1.063 1.00 97.19 96 PHE A O 1
ATOM 799 N N . ALA A 1 97 ? 10.734 -2.988 -2.691 1.00 95.94 97 ALA A N 1
ATOM 800 C CA . ALA A 1 97 ? 10.448 -2.016 -3.743 1.00 95.94 97 ALA A CA 1
ATOM 801 C C . ALA A 1 97 ? 9.152 -1.233 -3.489 1.00 95.94 97 ALA A C 1
ATOM 803 O O . ALA A 1 97 ? 8.196 -1.775 -2.935 1.00 95.94 97 ALA A O 1
ATOM 804 N N . GLU A 1 98 ? 9.086 0.000 -3.985 1.00 95.06 98 GLU A N 1
ATOM 805 C CA . GLU A 1 98 ? 7.826 0.745 -4.051 1.00 95.06 98 GLU A CA 1
ATOM 806 C C . GLU A 1 98 ? 6.938 0.190 -5.171 1.00 95.06 98 GLU A C 1
ATOM 808 O O . GLU A 1 98 ? 7.332 0.162 -6.346 1.00 95.06 98 GLU A O 1
ATOM 813 N N . GLY A 1 99 ? 5.728 -0.237 -4.807 1.00 93.62 99 GLY A N 1
ATOM 814 C CA . GLY A 1 99 ? 4.756 -0.857 -5.716 1.00 93.62 99 GLY A CA 1
ATOM 815 C C . GLY A 1 99 ? 4.423 -2.319 -5.393 1.00 93.62 99 GLY A C 1
ATOM 816 O O . GLY A 1 99 ? 3.627 -2.942 -6.104 1.00 93.62 99 GLY A O 1
ATOM 817 N N . VAL A 1 100 ? 5.018 -2.886 -4.336 1.00 94.94 100 VAL A N 1
ATOM 818 C CA . VAL A 1 100 ? 4.586 -4.165 -3.725 1.00 94.94 100 VAL A CA 1
ATOM 819 C C . VAL A 1 100 ? 4.069 -3.990 -2.299 1.00 94.94 100 VAL A C 1
ATOM 821 O O . VAL A 1 100 ? 3.835 -4.983 -1.608 1.00 94.94 100 VAL A O 1
ATOM 824 N N . ASP A 1 101 ? 3.899 -2.743 -1.865 1.00 92.31 101 ASP A N 1
ATOM 825 C CA . ASP A 1 101 ? 3.485 -2.389 -0.518 1.00 92.31 101 ASP A CA 1
ATOM 826 C C . ASP A 1 101 ? 2.133 -3.030 -0.176 1.00 92.31 101 ASP A C 1
ATOM 828 O O . ASP A 1 101 ? 1.149 -2.964 -0.921 1.00 92.31 101 ASP A O 1
ATOM 832 N N . CYS A 1 102 ? 2.110 -3.705 0.967 1.00 96.00 102 CYS A N 1
ATOM 833 C CA . CYS A 1 102 ? 0.912 -4.272 1.551 1.00 96.00 102 CYS A CA 1
ATOM 834 C C . CYS A 1 102 ? 1.024 -4.230 3.070 1.00 96.00 102 CYS A C 1
ATOM 836 O O . CYS A 1 102 ? 2.109 -4.329 3.647 1.00 96.00 102 CYS A O 1
ATOM 838 N N . GLU A 1 103 ? -0.123 -4.074 3.712 1.00 98.06 103 GLU A N 1
ATOM 839 C CA . GLU A 1 103 ? -0.234 -3.926 5.156 1.00 98.06 103 GLU A CA 1
ATOM 840 C C . GLU A 1 103 ? -1.368 -4.814 5.653 1.00 98.06 103 GLU A C 1
ATOM 842 O O . GLU A 1 103 ? -2.415 -4.902 5.009 1.00 98.06 103 GLU A O 1
ATOM 847 N N . VAL A 1 104 ? -1.186 -5.463 6.800 1.00 98.62 104 VAL A N 1
ATOM 848 C CA . VAL A 1 104 ? -2.188 -6.347 7.405 1.00 98.62 104 VAL A CA 1
ATOM 849 C C . VAL A 1 104 ? -2.493 -5.869 8.812 1.00 98.62 104 VAL A C 1
ATOM 851 O O . VAL A 1 104 ? -1.575 -5.663 9.598 1.00 98.62 104 VAL A O 1
ATOM 854 N N . PHE A 1 105 ? -3.767 -5.721 9.161 1.00 98.69 105 PHE A N 1
ATOM 855 C CA . PHE A 1 105 ? -4.177 -5.374 10.522 1.00 98.69 105 PHE A CA 1
ATOM 856 C C . PHE A 1 105 ? -5.493 -6.032 10.927 1.00 98.69 105 PHE A C 1
ATOM 858 O O . PHE A 1 105 ? -6.298 -6.446 10.087 1.00 98.69 105 PHE A O 1
ATOM 865 N N . THR A 1 106 ? -5.732 -6.127 12.236 1.00 98.44 106 THR A N 1
ATOM 866 C CA . THR A 1 106 ? -7.006 -6.646 12.751 1.00 98.44 106 THR A CA 1
ATOM 867 C C . THR A 1 106 ? -8.138 -5.635 12.560 1.00 98.44 106 THR A C 1
ATOM 869 O O . THR A 1 106 ? -7.968 -4.418 12.707 1.00 98.44 106 THR A O 1
ATOM 872 N N . LYS A 1 107 ? -9.353 -6.138 12.321 1.00 97.75 107 LYS A N 1
ATOM 873 C CA . LYS A 1 107 ? -10.566 -5.312 12.359 1.00 97.75 107 LYS A CA 1
ATOM 874 C C . LYS A 1 107 ? -10.769 -4.664 13.730 1.00 97.75 107 LYS A C 1
ATOM 876 O O . LYS A 1 107 ? -11.281 -3.546 13.792 1.00 97.75 107 LYS A O 1
ATOM 881 N N . SER A 1 108 ? -10.390 -5.335 14.820 1.00 97.81 108 SER A N 1
ATOM 882 C CA . SER A 1 108 ? -10.484 -4.776 16.174 1.00 97.81 108 SER A CA 1
ATOM 883 C C . SER A 1 108 ? -9.627 -3.524 16.338 1.00 97.81 108 SER A C 1
ATOM 885 O O . SER A 1 108 ? -10.148 -2.523 16.822 1.00 97.81 108 SER A O 1
ATOM 887 N N . SER A 1 109 ? -8.376 -3.538 15.866 1.00 97.44 109 SER A N 1
ATOM 888 C CA . SER A 1 109 ? -7.482 -2.372 15.911 1.00 97.44 109 SER A CA 1
ATOM 889 C C . SER A 1 109 ? -8.002 -1.233 15.038 1.00 97.44 109 SER A C 1
ATOM 891 O O . SER A 1 109 ? -8.002 -0.087 15.469 1.00 97.44 109 SER A O 1
ATOM 893 N N . LEU A 1 110 ? -8.530 -1.532 13.845 1.00 97.62 110 LEU A N 1
ATOM 894 C CA . LEU A 1 110 ? -9.199 -0.525 13.010 1.00 97.62 110 LEU A CA 1
ATOM 895 C C . LEU A 1 110 ? -10.415 0.095 13.714 1.00 97.62 110 LEU A C 1
ATOM 897 O O . LEU A 1 110 ? -10.628 1.305 13.653 1.00 97.62 110 LEU A O 1
ATOM 901 N N . SER A 1 111 ? -11.218 -0.733 14.382 1.00 96.69 111 SER A N 1
ATOM 902 C CA . SER A 1 111 ? -12.455 -0.304 15.043 1.00 96.69 111 SER A CA 1
ATOM 903 C C . SER A 1 111 ? -12.210 0.442 16.355 1.00 96.69 111 SER A C 1
ATOM 905 O O . SER A 1 111 ? -13.093 1.171 16.797 1.00 96.69 111 SER A O 1
ATOM 907 N N . SER A 1 112 ? -11.044 0.272 16.988 1.00 95.94 112 SER A N 1
ATOM 908 C CA . SER A 1 112 ? -10.694 0.994 18.217 1.00 95.94 112 SER A CA 1
ATOM 909 C C . SER A 1 112 ? -10.279 2.445 17.970 1.00 95.94 112 SER A C 1
ATOM 911 O O . SER A 1 112 ? -10.210 3.219 18.920 1.00 95.94 112 SER A O 1
ATOM 913 N N . LEU A 1 113 ? -9.985 2.822 16.722 1.00 95.69 113 LEU A N 1
ATOM 914 C CA . LEU A 1 113 ? -9.576 4.181 16.378 1.00 95.69 113 LEU A CA 1
ATOM 915 C C . LEU A 1 113 ? -10.768 5.145 16.390 1.00 95.69 113 LEU A C 1
ATOM 917 O O . LEU A 1 113 ? -11.731 4.971 15.640 1.00 95.69 113 LEU A O 1
ATOM 921 N N . ASN A 1 114 ? -10.673 6.205 17.193 1.00 94.06 114 ASN A N 1
ATOM 922 C CA . ASN A 1 114 ? -11.627 7.308 17.167 1.00 94.06 114 ASN A CA 1
ATOM 923 C C . ASN A 1 114 ? -11.170 8.373 16.162 1.00 94.06 114 ASN A C 1
ATOM 925 O O . ASN A 1 114 ? -10.275 9.162 16.452 1.00 94.06 114 ASN A O 1
ATOM 929 N N . THR A 1 115 ? -11.812 8.443 14.994 1.00 91.50 115 THR A N 1
ATOM 930 C CA . THR A 1 115 ? -11.439 9.394 13.932 1.00 91.50 115 THR A CA 1
ATOM 931 C C . THR A 1 115 ? -11.486 10.858 14.376 1.00 91.50 115 THR A C 1
ATOM 933 O O . THR A 1 115 ? -10.789 11.679 13.792 1.00 91.50 115 THR A O 1
ATOM 936 N N . ALA A 1 116 ? -12.290 11.204 15.390 1.00 91.25 116 ALA A N 1
ATOM 937 C CA . ALA A 1 116 ? -12.385 12.570 15.910 1.00 91.25 116 ALA A CA 1
ATOM 938 C C . ALA A 1 116 ? -11.167 12.996 16.753 1.00 91.25 116 ALA A C 1
ATOM 940 O O . ALA A 1 116 ? -10.962 14.188 16.965 1.00 91.25 116 ALA A O 1
ATOM 941 N N . GLU A 1 117 ? -10.375 12.036 17.234 1.00 92.12 117 GLU A N 1
ATOM 942 C CA . GLU A 1 117 ? -9.173 12.269 18.047 1.00 92.12 117 GLU A CA 1
ATOM 943 C C . GLU A 1 117 ? -7.879 12.154 17.229 1.00 92.12 117 GLU A C 1
ATOM 945 O O . GLU A 1 117 ? -6.797 12.434 17.742 1.00 92.12 117 GLU A O 1
ATOM 950 N N . LEU A 1 118 ? -7.987 11.752 15.961 1.00 93.06 118 LEU A N 1
ATOM 951 C CA . LEU A 1 118 ? -6.855 11.536 15.068 1.00 93.06 118 LEU A CA 1
ATOM 952 C C . LEU A 1 118 ? -6.552 12.767 14.220 1.00 93.06 118 LEU A C 1
ATOM 954 O O . LEU A 1 118 ? -7.457 13.507 13.811 1.00 93.06 118 LEU A O 1
ATOM 958 N N . ARG A 1 119 ? -5.267 12.948 13.912 1.00 94.56 119 ARG A N 1
ATOM 959 C CA . ARG A 1 119 ? -4.791 13.995 13.005 1.00 94.56 119 ARG A CA 1
ATOM 960 C C . ARG A 1 119 ? -5.270 13.744 11.577 1.00 94.56 119 ARG A C 1
ATOM 962 O O . ARG A 1 119 ? -5.757 12.666 11.243 1.00 94.56 119 ARG A O 1
ATOM 969 N N . GLU A 1 120 ? -5.154 14.753 10.727 1.00 93.88 120 GLU A N 1
ATOM 970 C CA . GLU A 1 120 ? -5.600 14.656 9.337 1.00 93.88 120 GLU A CA 1
ATOM 971 C C . GLU A 1 120 ? -4.827 13.594 8.555 1.00 93.88 120 GLU A C 1
ATOM 973 O O . GLU A 1 120 ? -5.450 12.713 7.965 1.00 93.88 120 GLU A O 1
ATOM 978 N N . SER A 1 121 ? -3.501 13.576 8.689 1.00 95.00 121 SER A N 1
ATOM 979 C CA . SER A 1 121 ? -2.633 12.537 8.133 1.00 95.00 121 SER A CA 1
ATOM 980 C C . SER A 1 121 ? -2.997 11.142 8.637 1.00 95.00 121 SER A C 1
ATOM 982 O O . SER A 1 121 ? -2.942 10.191 7.872 1.00 95.00 121 SER A O 1
ATOM 984 N N . GLU A 1 122 ? -3.431 10.987 9.890 1.00 95.00 122 GLU A N 1
ATOM 985 C CA . GLU A 1 122 ? -3.853 9.686 10.431 1.00 95.00 122 GLU A CA 1
ATOM 986 C C . GLU A 1 122 ? -5.215 9.232 9.888 1.00 95.00 122 GLU A C 1
ATOM 988 O O . GLU A 1 122 ? -5.473 8.032 9.789 1.00 95.00 122 GLU A O 1
ATOM 993 N N . ARG A 1 123 ? -6.095 10.171 9.515 1.00 94.88 123 ARG A N 1
ATOM 994 C CA . ARG A 1 123 ? -7.368 9.858 8.845 1.00 94.88 123 ARG A CA 1
ATOM 995 C C . ARG A 1 123 ? -7.180 9.557 7.359 1.00 94.88 123 ARG A C 1
ATOM 997 O O . ARG A 1 123 ? -7.929 8.749 6.810 1.00 94.88 123 ARG A O 1
ATOM 1004 N N . GLU A 1 124 ? -6.217 10.202 6.712 1.00 93.88 124 GLU A N 1
ATOM 1005 C CA . GLU A 1 124 ? -5.872 10.002 5.301 1.00 93.88 124 GLU A CA 1
ATOM 1006 C C . GLU A 1 124 ? -5.067 8.705 5.105 1.00 93.88 124 GLU A C 1
ATOM 1008 O O . GLU A 1 124 ? -5.461 7.797 4.365 1.00 93.88 124 GLU A O 1
ATOM 1013 N N . HIS A 1 125 ? -3.973 8.566 5.849 1.00 93.88 125 HIS A N 1
ATOM 1014 C CA . HIS A 1 125 ? -3.058 7.430 5.816 1.00 93.88 125 HIS A CA 1
ATOM 1015 C C . HIS A 1 125 ? -3.467 6.407 6.870 1.00 93.88 125 HIS A C 1
ATOM 1017 O O . HIS A 1 125 ? -2.771 6.219 7.851 1.00 93.88 125 HIS A O 1
ATOM 1023 N N . VAL A 1 126 ? -4.615 5.763 6.664 1.00 94.31 126 VAL A N 1
ATOM 1024 C CA . VAL A 1 126 ? -5.280 4.721 7.487 1.00 94.31 126 VAL A CA 1
ATOM 1025 C C . VAL A 1 126 ? -4.431 4.025 8.571 1.00 94.31 126 VAL A C 1
ATOM 1027 O O . VAL A 1 126 ? -4.877 3.892 9.708 1.00 94.31 126 VAL A O 1
ATOM 1030 N N . THR A 1 127 ? -3.248 3.518 8.221 1.00 96.00 127 THR A N 1
ATOM 1031 C CA . THR A 1 127 ? -2.361 2.715 9.081 1.00 96.00 127 THR A CA 1
ATOM 1032 C C . THR A 1 127 ? -1.298 3.522 9.829 1.00 96.00 127 THR A C 1
ATOM 1034 O O . THR A 1 127 ? -0.622 2.969 10.695 1.00 96.00 127 THR A O 1
ATOM 1037 N N . LEU A 1 128 ? -1.166 4.826 9.572 1.00 96.12 128 LEU A N 1
ATOM 1038 C CA . LEU A 1 128 ? -0.163 5.716 10.162 1.00 96.12 128 LEU A CA 1
ATOM 1039 C C . LEU A 1 128 ? -0.192 5.679 11.691 1.00 96.12 128 LEU A C 1
ATOM 1041 O O . LEU A 1 128 ? 0.858 5.622 12.325 1.00 96.12 128 LEU A O 1
ATOM 1045 N N . HIS A 1 129 ? -1.383 5.629 12.288 1.00 96.56 129 HIS A N 1
ATOM 1046 C CA . HIS A 1 129 ? -1.522 5.529 13.739 1.00 96.56 129 HIS A CA 1
ATOM 1047 C C . HIS A 1 129 ? -0.972 4.200 14.298 1.00 96.56 129 HIS A C 1
ATOM 1049 O O . HIS A 1 129 ? -0.368 4.176 15.373 1.00 96.56 129 HIS A O 1
ATOM 1055 N N . PHE A 1 130 ? -1.140 3.091 13.564 1.00 96.56 130 PHE A N 1
ATOM 1056 C CA . PHE A 1 130 ? -0.541 1.798 13.919 1.00 96.56 130 PHE A CA 1
ATOM 1057 C C . PHE A 1 130 ? 0.972 1.805 13.729 1.00 96.56 130 PHE A C 1
ATOM 1059 O O . PHE A 1 130 ? 1.686 1.217 14.535 1.00 96.56 130 PHE A O 1
ATOM 1066 N N . TYR A 1 131 ? 1.448 2.460 12.671 1.00 95.38 131 TYR A N 1
ATOM 1067 C CA . TYR A 1 131 ? 2.861 2.542 12.325 1.00 95.38 131 TYR A CA 1
ATOM 1068 C C . TYR A 1 131 ? 3.654 3.378 13.331 1.00 95.38 131 TYR A C 1
ATOM 1070 O O . TYR A 1 131 ? 4.650 2.909 13.875 1.00 95.38 131 TYR A O 1
ATOM 1078 N N . GLU A 1 132 ? 3.192 4.592 13.638 1.00 95.25 132 GLU A N 1
ATOM 1079 C CA . GLU A 1 132 ? 3.864 5.448 14.616 1.00 95.25 132 GLU A CA 1
ATOM 1080 C C . GLU A 1 132 ? 3.783 4.878 16.037 1.00 95.25 132 GLU A C 1
ATOM 1082 O O . GLU A 1 132 ? 4.682 5.120 16.842 1.00 95.25 132 GLU A O 1
ATOM 1087 N N . ASN A 1 133 ? 2.686 4.174 16.355 1.00 94.06 133 ASN A N 1
ATOM 1088 C CA . ASN A 1 133 ? 2.427 3.488 17.624 1.00 94.06 133 ASN A CA 1
ATOM 1089 C C . ASN A 1 133 ? 2.896 4.270 18.868 1.00 94.06 133 ASN A C 1
ATOM 1091 O O . ASN A 1 133 ? 3.486 3.704 19.788 1.00 94.06 133 ASN A O 1
ATOM 1095 N N . LYS A 1 134 ? 2.649 5.588 18.914 1.00 91.44 134 LYS A N 1
ATOM 1096 C CA . LYS A 1 134 ? 3.233 6.500 19.923 1.00 91.44 134 LYS A CA 1
ATOM 1097 C C . LYS A 1 134 ? 2.912 6.113 21.371 1.00 91.44 134 LYS A C 1
ATOM 1099 O O . LYS A 1 134 ? 3.672 6.441 22.278 1.00 91.44 134 LYS A O 1
ATOM 1104 N N . LEU A 1 135 ? 1.787 5.429 21.582 1.00 90.62 135 LEU A N 1
ATOM 1105 C CA . LEU A 1 135 ? 1.326 4.951 22.889 1.00 90.62 135 LEU A CA 1
ATOM 1106 C C . LEU A 1 135 ? 1.703 3.487 23.175 1.00 90.62 135 LEU A C 1
ATOM 1108 O O . LEU A 1 135 ? 1.359 2.976 24.238 1.00 90.62 135 LEU A O 1
ATOM 1112 N N . ASN A 1 136 ? 2.400 2.819 22.249 1.00 92.50 136 ASN A N 1
ATOM 1113 C CA . ASN A 1 136 ? 2.777 1.406 22.317 1.00 92.50 136 ASN A CA 1
ATOM 1114 C C . ASN A 1 136 ? 1.584 0.484 22.634 1.00 92.50 136 ASN A C 1
ATOM 1116 O O . ASN A 1 136 ? 1.662 -0.399 23.490 1.00 92.50 136 ASN A O 1
ATOM 1120 N N . GLN A 1 137 ? 0.457 0.747 21.972 1.00 93.94 137 GLN A N 1
ATOM 1121 C CA . GLN A 1 137 ? -0.825 0.084 22.224 1.00 93.94 137 GLN A CA 1
ATOM 1122 C C . GLN A 1 137 ? -1.105 -1.072 21.257 1.00 93.94 137 GLN A C 1
ATOM 1124 O O . GLN A 1 137 ? -1.999 -1.873 21.515 1.00 93.94 137 GLN A O 1
ATOM 1129 N N . PHE A 1 138 ? -0.341 -1.165 20.167 1.00 96.94 138 PHE A N 1
ATOM 1130 C CA . PHE A 1 138 ? -0.447 -2.241 19.186 1.00 96.94 138 PHE A CA 1
ATOM 1131 C C . PHE A 1 138 ? 0.805 -3.108 19.204 1.00 96.94 138 PHE A C 1
ATOM 1133 O O . PHE A 1 138 ? 1.927 -2.599 19.272 1.00 96.94 138 PHE A O 1
ATOM 1140 N N . SER A 1 139 ? 0.615 -4.417 19.091 1.00 98.06 139 SER A N 1
ATOM 1141 C CA . SER A 1 139 ? 1.688 -5.328 18.715 1.00 98.06 139 SER A CA 1
ATOM 1142 C C . SER A 1 139 ? 1.938 -5.207 17.210 1.00 98.06 139 SER A C 1
ATOM 1144 O O . SER A 1 139 ? 1.011 -5.327 16.408 1.00 98.06 139 SER A O 1
ATOM 1146 N N . THR A 1 140 ? 3.180 -4.926 16.817 1.00 98.19 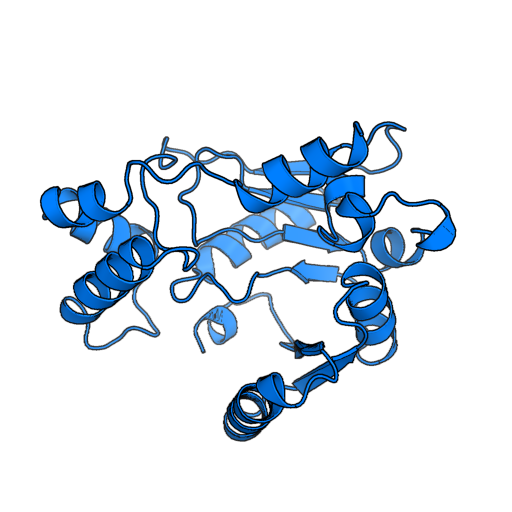140 THR A N 1
ATOM 1147 C CA . THR A 1 140 ? 3.534 -4.676 15.415 1.00 98.19 140 THR A CA 1
ATOM 1148 C C . THR A 1 140 ? 4.638 -5.610 14.930 1.00 98.19 140 THR A C 1
ATOM 1150 O O . THR A 1 140 ? 5.480 -6.066 15.709 1.00 98.19 140 THR A O 1
ATOM 1153 N N . TYR A 1 141 ? 4.638 -5.915 13.632 1.00 98.50 141 TYR A N 1
ATOM 1154 C CA . TYR A 1 141 ? 5.703 -6.674 12.983 1.00 98.50 141 TYR A CA 1
ATOM 1155 C C . TYR A 1 141 ? 6.108 -6.040 11.652 1.00 98.50 141 TYR A C 1
ATOM 1157 O O . TYR A 1 141 ? 5.328 -6.001 10.704 1.00 98.50 141 TYR A O 1
ATOM 1165 N N . GLU A 1 142 ? 7.359 -5.600 11.574 1.00 98.38 142 GLU A N 1
ATOM 1166 C CA . GLU A 1 142 ? 7.981 -5.196 10.318 1.00 98.38 142 GLU A CA 1
ATOM 1167 C C . GLU A 1 142 ? 8.650 -6.407 9.658 1.00 98.38 142 GLU A C 1
ATOM 1169 O O . GLU A 1 142 ? 9.614 -6.983 10.183 1.00 98.38 142 GLU A O 1
ATOM 1174 N N . MET A 1 143 ? 8.152 -6.796 8.488 1.00 98.19 143 MET A N 1
ATOM 1175 C CA . MET A 1 143 ? 8.752 -7.849 7.685 1.00 98.19 143 MET A CA 1
ATOM 1176 C C . MET A 1 143 ? 9.979 -7.309 6.953 1.00 98.19 143 MET A C 1
ATOM 1178 O O . MET A 1 143 ? 9.881 -6.412 6.121 1.00 98.19 143 MET A O 1
ATOM 1182 N N . GLN A 1 144 ? 11.138 -7.906 7.228 1.00 97.25 144 GLN A N 1
ATOM 1183 C CA . GLN A 1 144 ? 12.387 -7.547 6.563 1.00 97.25 144 GLN A CA 1
ATOM 1184 C C . GLN A 1 144 ? 12.530 -8.255 5.216 1.00 97.25 144 GLN A C 1
ATOM 1186 O O . GLN A 1 144 ? 12.306 -9.464 5.115 1.00 97.25 144 GLN A O 1
ATOM 1191 N N . SER A 1 145 ? 12.959 -7.512 4.194 1.00 94.06 145 SER A N 1
ATOM 1192 C CA . SER A 1 145 ? 13.400 -8.103 2.929 1.00 94.06 145 SER A CA 1
ATOM 1193 C C . SER A 1 145 ? 14.749 -8.809 3.101 1.00 94.06 145 SER A C 1
ATOM 1195 O O . SER A 1 145 ? 15.589 -8.407 3.907 1.00 94.06 145 SER A O 1
ATOM 1197 N N . THR A 1 146 ? 14.989 -9.860 2.315 1.00 92.25 146 THR A N 1
ATOM 1198 C CA . THR A 1 146 ? 16.296 -10.536 2.255 1.00 92.25 146 THR A CA 1
ATOM 1199 C C . THR A 1 146 ? 17.338 -9.759 1.447 1.00 92.25 146 THR A C 1
ATOM 1201 O O . THR A 1 146 ? 18.528 -10.056 1.544 1.00 92.25 146 THR A O 1
ATOM 1204 N N . THR A 1 147 ? 16.901 -8.805 0.622 1.00 93.81 147 THR A N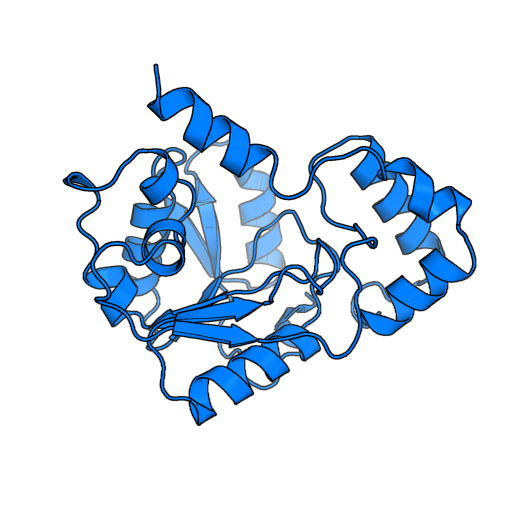 1
ATOM 1205 C CA . THR A 1 147 ? 17.748 -7.930 -0.205 1.00 93.81 147 THR A CA 1
ATOM 1206 C C . THR A 1 147 ? 17.282 -6.484 -0.088 1.00 93.81 147 THR A C 1
ATOM 1208 O O . THR A 1 147 ? 16.110 -6.240 0.182 1.00 93.81 147 THR A O 1
ATOM 1211 N N . ASP A 1 148 ? 18.181 -5.527 -0.312 1.00 96.44 148 ASP A N 1
ATOM 1212 C CA . ASP A 1 148 ? 17.799 -4.117 -0.409 1.00 96.44 148 ASP A CA 1
ATOM 1213 C C . ASP A 1 148 ? 17.285 -3.803 -1.820 1.00 96.44 148 ASP A C 1
ATOM 1215 O O . ASP A 1 148 ? 18.049 -3.635 -2.774 1.00 96.44 148 ASP A O 1
ATOM 1219 N N . ASP A 1 149 ? 15.963 -3.761 -1.938 1.00 96.81 149 ASP A N 1
ATOM 1220 C CA . ASP A 1 149 ? 15.233 -3.456 -3.157 1.00 96.81 149 ASP A CA 1
ATOM 1221 C C . ASP A 1 149 ? 14.596 -2.053 -3.118 1.00 96.81 149 ASP A C 1
ATOM 1223 O O . ASP A 1 149 ? 13.783 -1.717 -3.980 1.00 96.81 149 ASP A O 1
ATOM 1227 N N . SER A 1 150 ? 14.999 -1.201 -2.171 1.00 95.62 150 SER A N 1
ATOM 1228 C CA . SER A 1 150 ? 14.479 0.169 -2.019 1.00 95.62 150 SER A CA 1
ATOM 1229 C C . SER A 1 150 ? 14.648 1.039 -3.276 1.00 95.62 150 SER A C 1
ATOM 1231 O O . SER A 1 150 ? 13.918 2.002 -3.479 1.00 95.62 150 SER A O 1
ATOM 1233 N N . SER A 1 151 ? 15.589 0.682 -4.160 1.00 95.44 151 SER A N 1
ATOM 1234 C CA . SER A 1 151 ? 15.863 1.391 -5.419 1.00 95.44 151 SER A CA 1
ATOM 1235 C C . SER A 1 151 ? 14.922 1.058 -6.585 1.00 95.44 151 SER A C 1
ATOM 1237 O O . SER A 1 151 ? 15.081 1.634 -7.665 1.00 95.44 151 SER A O 1
ATOM 1239 N N . TYR A 1 152 ? 14.008 0.092 -6.443 1.00 97.00 152 TYR A N 1
ATOM 1240 C CA . TYR A 1 152 ? 13.025 -0.220 -7.485 1.00 97.00 152 TYR A CA 1
ATOM 1241 C C . TYR A 1 152 ? 11.698 0.478 -7.180 1.00 97.00 152 TYR A C 1
ATOM 1243 O O . TYR A 1 152 ? 11.185 0.384 -6.068 1.00 97.00 152 TYR A O 1
ATOM 1251 N N . ARG A 1 153 ? 11.128 1.127 -8.200 1.00 96.50 153 ARG A N 1
ATOM 1252 C CA . ARG A 1 153 ? 9.878 1.883 -8.100 1.00 96.50 153 ARG A CA 1
ATOM 1253 C C . ARG A 1 153 ? 8.980 1.617 -9.304 1.00 96.50 153 ARG A C 1
ATOM 1255 O O . ARG A 1 153 ? 9.380 1.858 -10.444 1.00 96.50 153 ARG A O 1
ATOM 1262 N N . PHE A 1 154 ? 7.772 1.125 -9.047 1.00 95.44 154 PHE A N 1
ATOM 1263 C CA . PHE A 1 154 ? 6.743 0.851 -10.060 1.00 95.44 154 PHE A CA 1
ATOM 1264 C C . PHE A 1 154 ? 5.310 1.066 -9.527 1.00 95.44 154 PHE A C 1
ATOM 1266 O O . PHE A 1 154 ? 4.373 0.376 -9.939 1.00 95.44 154 PHE A O 1
ATOM 1273 N N . THR A 1 155 ? 5.163 2.041 -8.624 1.00 94.94 155 THR A N 1
ATOM 1274 C CA . THR A 1 155 ? 3.893 2.709 -8.270 1.00 94.94 155 THR A CA 1
ATOM 1275 C C . THR A 1 155 ? 3.513 3.753 -9.339 1.00 94.94 155 THR A C 1
ATOM 1277 O O . THR A 1 155 ? 4.233 3.881 -10.328 1.00 94.94 155 THR A O 1
ATOM 1280 N N . LEU A 1 156 ? 2.394 4.465 -9.180 1.00 95.19 156 LEU A N 1
ATOM 1281 C CA . LEU A 1 156 ? 1.843 5.459 -10.106 1.00 95.19 156 LEU A CA 1
ATOM 1282 C C . LEU A 1 156 ? 1.469 6.759 -9.376 1.00 95.19 156 LEU A C 1
ATOM 1284 O O . LEU A 1 156 ? 0.292 7.015 -9.137 1.00 95.19 156 LEU A O 1
ATOM 1288 N N . ASP A 1 157 ? 2.463 7.602 -9.098 1.00 93.56 157 ASP A N 1
ATOM 1289 C CA . ASP A 1 157 ? 2.244 8.932 -8.508 1.00 93.56 157 ASP A CA 1
ATOM 1290 C C . ASP A 1 157 ? 2.567 10.059 -9.501 1.00 93.56 157 ASP A C 1
ATOM 1292 O O . ASP A 1 157 ? 1.936 11.117 -9.498 1.00 93.56 157 ASP A O 1
ATOM 1296 N N . THR A 1 158 ? 3.532 9.823 -10.398 1.00 95.69 158 THR A N 1
ATOM 1297 C CA . THR A 1 158 ? 4.056 10.834 -11.328 1.00 95.69 158 THR A CA 1
ATOM 1298 C C . THR A 1 158 ? 3.907 10.443 -12.809 1.00 95.69 158 THR A C 1
ATOM 1300 O O . THR A 1 158 ? 3.698 9.274 -13.158 1.00 95.69 158 THR A O 1
ATOM 1303 N N . PRO A 1 159 ? 4.030 11.399 -13.748 1.00 97.38 159 PRO A N 1
ATOM 1304 C CA . PRO A 1 159 ? 4.146 11.081 -15.173 1.00 97.38 159 PRO A CA 1
ATOM 1305 C C . PRO A 1 159 ? 5.333 10.156 -15.501 1.00 97.38 159 PRO A C 1
ATOM 1307 O O . PRO A 1 159 ? 5.234 9.319 -16.404 1.00 97.38 159 PRO A O 1
ATOM 1310 N N . GLU A 1 160 ? 6.441 10.289 -14.771 1.00 97.75 160 GLU A N 1
ATOM 1311 C CA . GLU A 1 160 ? 7.636 9.451 -14.881 1.00 97.75 160 GLU A CA 1
ATOM 1312 C C . GLU A 1 160 ? 7.335 8.006 -14.463 1.00 97.75 160 GLU A C 1
ATOM 1314 O O . GLU A 1 160 ? 7.705 7.065 -15.172 1.00 97.75 160 GLU A O 1
ATOM 1319 N N . ASP A 1 161 ? 6.584 7.823 -13.376 1.00 97.38 161 ASP A N 1
ATOM 1320 C CA . ASP A 1 161 ? 6.090 6.516 -12.936 1.00 97.38 161 ASP A CA 1
ATOM 1321 C C . ASP A 1 161 ? 5.237 5.842 -14.019 1.00 97.38 161 ASP A C 1
ATOM 1323 O O . ASP A 1 161 ? 5.444 4.674 -14.367 1.00 97.38 161 ASP A O 1
ATOM 1327 N N . TRP A 1 162 ? 4.327 6.599 -14.641 1.00 97.44 162 TRP A N 1
ATOM 1328 C CA . TRP A 1 162 ? 3.532 6.093 -15.759 1.00 97.44 162 TRP A CA 1
ATOM 1329 C C . TRP A 1 162 ? 4.401 5.653 -16.943 1.00 97.44 162 TRP A C 1
ATOM 1331 O O . TRP A 1 162 ? 4.111 4.648 -17.602 1.00 97.44 162 TRP A O 1
ATOM 1341 N N . GLN A 1 163 ? 5.483 6.378 -17.233 1.00 97.81 163 GLN A N 1
ATOM 1342 C CA . GLN A 1 163 ? 6.419 5.986 -18.281 1.00 97.81 163 GLN A CA 1
ATOM 1343 C C . GLN A 1 163 ? 7.115 4.659 -17.945 1.00 97.81 163 GLN A C 1
ATOM 1345 O O . GLN A 1 163 ? 7.174 3.790 -18.819 1.00 97.81 163 GLN A O 1
ATOM 1350 N N . VAL A 1 164 ? 7.562 4.462 -16.701 1.00 97.62 164 VAL A N 1
ATOM 1351 C CA . VAL A 1 164 ? 8.129 3.180 -16.245 1.00 97.62 164 VAL A CA 1
ATOM 1352 C C . VAL A 1 164 ? 7.110 2.050 -16.378 1.00 97.62 164 VAL A C 1
ATOM 1354 O O . VAL A 1 164 ? 7.421 1.022 -16.982 1.00 97.62 164 VAL A O 1
ATOM 1357 N N . ILE A 1 165 ? 5.877 2.248 -15.901 1.00 96.00 165 ILE A N 1
ATOM 1358 C CA . ILE A 1 165 ? 4.801 1.246 -15.977 1.00 96.00 165 ILE A CA 1
ATOM 1359 C C . ILE A 1 165 ? 4.523 0.832 -17.425 1.00 96.00 165 ILE A C 1
ATOM 1361 O O . ILE A 1 165 ? 4.415 -0.363 -17.719 1.00 96.00 165 ILE A O 1
ATOM 1365 N N . LYS A 1 166 ? 4.443 1.798 -18.349 1.00 95.69 166 LYS A N 1
ATOM 1366 C CA . LYS A 1 166 ? 4.257 1.504 -19.776 1.00 95.69 166 LYS A CA 1
ATOM 1367 C C . LYS A 1 166 ? 5.410 0.697 -20.350 1.00 95.69 166 LYS A C 1
ATOM 1369 O O . LYS A 1 166 ? 5.148 -0.227 -21.114 1.00 95.69 166 LYS A O 1
ATOM 1374 N N . GLU A 1 167 ? 6.657 1.042 -20.033 1.00 96.19 167 GLU A N 1
ATOM 1375 C CA . GLU A 1 167 ? 7.804 0.290 -20.543 1.00 96.19 167 GLU A CA 1
ATOM 1376 C C . GLU A 1 167 ? 7.830 -1.132 -19.968 1.00 96.19 167 GLU A C 1
ATOM 1378 O O . GLU A 1 167 ? 7.960 -2.082 -20.736 1.00 96.19 167 GLU A O 1
ATOM 1383 N N . LEU A 1 168 ? 7.582 -1.310 -18.664 1.00 95.12 168 LEU A N 1
ATOM 1384 C CA . LEU A 1 168 ? 7.449 -2.631 -18.033 1.00 95.12 168 LEU A CA 1
ATOM 1385 C C . LEU A 1 168 ? 6.372 -3.491 -18.708 1.00 95.12 168 LEU A C 1
ATOM 1387 O O . LEU A 1 168 ? 6.608 -4.664 -19.009 1.00 95.12 168 LEU A O 1
ATOM 1391 N N . ALA A 1 169 ? 5.213 -2.903 -19.015 1.00 92.56 169 ALA A N 1
ATOM 1392 C CA . ALA A 1 169 ? 4.112 -3.598 -19.678 1.00 92.56 169 ALA A CA 1
ATOM 1393 C C . ALA A 1 169 ? 4.462 -4.106 -21.092 1.00 92.56 169 ALA A C 1
ATOM 1395 O O . ALA A 1 169 ? 3.774 -4.984 -21.604 1.00 92.56 169 ALA A O 1
ATOM 1396 N N . ARG A 1 170 ? 5.534 -3.614 -21.731 1.00 94.12 170 ARG A N 1
ATOM 1397 C CA . ARG A 1 170 ? 5.986 -4.102 -23.051 1.00 94.12 170 ARG A CA 1
ATOM 1398 C C . ARG A 1 170 ? 6.780 -5.403 -22.971 1.00 94.12 170 ARG A C 1
ATOM 1400 O O . ARG A 1 170 ? 6.904 -6.090 -23.982 1.00 94.12 170 ARG A O 1
ATOM 1407 N N . PHE A 1 171 ? 7.309 -5.746 -21.798 1.00 92.19 171 PHE A N 1
ATOM 1408 C CA . PHE A 1 171 ? 8.110 -6.957 -21.588 1.00 92.19 171 PHE A CA 1
ATOM 1409 C C . PHE A 1 171 ? 7.272 -8.187 -21.236 1.00 92.19 171 PHE A C 1
ATOM 1411 O O . PHE A 1 171 ? 7.801 -9.296 -21.193 1.00 92.19 171 PHE A O 1
ATOM 1418 N N . THR A 1 172 ? 5.968 -8.022 -21.003 1.00 86.31 172 THR A N 1
ATOM 1419 C CA . THR A 1 172 ? 5.067 -9.136 -20.723 1.00 86.31 172 THR A CA 1
ATOM 1420 C C . THR A 1 172 ? 3.720 -8.944 -21.407 1.00 86.31 172 THR A C 1
ATOM 1422 O O . THR A 1 172 ? 3.088 -7.902 -21.296 1.00 86.31 172 THR A O 1
ATOM 1425 N N . ASN A 1 173 ? 3.239 -9.994 -22.072 1.00 85.75 173 ASN A N 1
ATOM 1426 C CA . ASN A 1 173 ? 1.842 -10.066 -22.512 1.00 85.75 173 ASN A CA 1
ATOM 1427 C C . ASN A 1 173 ? 0.915 -10.558 -21.387 1.00 85.75 173 ASN A C 1
ATOM 1429 O O . ASN A 1 173 ? -0.301 -10.613 -21.558 1.00 85.75 173 ASN A O 1
ATOM 1433 N N . ASP A 1 174 ? 1.494 -10.930 -20.244 1.00 87.50 174 ASP A N 1
ATOM 1434 C CA . ASP A 1 174 ? 0.813 -11.441 -19.067 1.00 87.50 174 ASP A CA 1
ATOM 1435 C C . ASP A 1 174 ? 1.139 -10.559 -17.856 1.00 87.50 174 ASP A C 1
ATOM 1437 O O . ASP A 1 174 ? 1.907 -10.903 -16.952 1.00 87.50 174 ASP A O 1
ATOM 1441 N N . THR A 1 175 ? 0.546 -9.367 -17.855 1.00 83.94 175 THR A N 1
ATOM 1442 C CA . THR A 1 175 ? 0.624 -8.427 -16.730 1.00 83.94 175 THR A CA 1
ATOM 1443 C C . THR A 1 175 ? -0.112 -8.936 -15.494 1.00 83.94 175 THR A C 1
ATOM 1445 O O . THR A 1 175 ? -0.019 -8.326 -14.433 1.00 83.94 175 THR A O 1
ATOM 1448 N N . VAL A 1 176 ? -0.844 -10.050 -15.587 1.00 85.75 176 VAL A N 1
ATOM 1449 C CA . VAL A 1 176 ? -1.537 -10.654 -14.450 1.00 85.75 176 VAL A CA 1
ATOM 1450 C C . VAL A 1 176 ? -0.589 -11.561 -13.671 1.00 85.75 176 VAL A C 1
ATOM 1452 O O . VAL A 1 176 ? -0.586 -11.475 -12.449 1.00 85.75 176 VAL A O 1
ATOM 1455 N N . ASN A 1 177 ? 0.236 -12.372 -14.336 1.00 88.31 177 ASN A N 1
ATOM 1456 C CA . ASN A 1 177 ? 1.105 -13.355 -13.675 1.00 88.31 177 ASN A CA 1
ATOM 1457 C C . ASN A 1 177 ? 2.579 -12.931 -13.546 1.00 88.31 177 ASN A C 1
ATOM 1459 O O . ASN A 1 177 ? 3.359 -13.657 -12.932 1.00 88.31 177 ASN A O 1
ATOM 1463 N N . ILE A 1 178 ? 2.991 -11.779 -14.095 1.00 91.81 178 ILE A N 1
ATOM 1464 C CA . ILE A 1 178 ? 4.339 -11.248 -13.832 1.00 91.81 178 ILE A CA 1
ATOM 1465 C C . ILE A 1 178 ? 4.531 -11.052 -12.324 1.00 91.81 178 ILE A C 1
ATOM 1467 O O . ILE A 1 178 ? 3.656 -10.483 -11.684 1.00 91.81 178 ILE A O 1
ATOM 1471 N N . ASN A 1 179 ? 5.640 -11.512 -11.752 1.00 92.75 179 ASN A N 1
ATOM 1472 C CA . ASN A 1 179 ? 5.927 -11.365 -10.323 1.00 92.75 179 ASN A CA 1
ATOM 1473 C C . ASN A 1 179 ? 6.998 -10.298 -10.062 1.00 92.75 179 ASN A C 1
ATOM 1475 O O . ASN A 1 179 ? 7.683 -9.830 -10.976 1.00 92.75 179 ASN A O 1
ATOM 1479 N N . TYR A 1 180 ? 7.154 -9.953 -8.793 1.00 93.38 180 TYR A N 1
ATOM 1480 C CA . TYR A 1 180 ? 8.089 -8.972 -8.274 1.00 93.38 180 TYR A CA 1
ATOM 1481 C C . TYR A 1 180 ? 9.526 -9.223 -8.748 1.00 93.38 180 TYR A C 1
ATOM 1483 O O . TYR A 1 180 ? 10.176 -8.327 -9.287 1.00 93.38 180 TYR A O 1
ATOM 1491 N N . GLN A 1 181 ? 10.002 -10.468 -8.651 1.00 94.69 181 GLN A N 1
ATOM 1492 C CA . GLN A 1 181 ? 11.354 -10.824 -9.087 1.00 94.69 181 GLN A CA 1
ATOM 1493 C C . GLN A 1 181 ? 11.553 -10.629 -10.598 1.00 94.69 181 GLN A C 1
ATOM 1495 O O . GLN A 1 181 ? 12.627 -10.223 -11.036 1.00 94.69 181 GLN A O 1
ATOM 1500 N N . SER A 1 182 ? 10.524 -10.887 -11.407 1.00 95.31 182 SER A N 1
ATOM 1501 C CA . SER A 1 182 ? 10.582 -10.676 -12.856 1.00 95.31 182 SER A CA 1
ATOM 1502 C C . SER A 1 182 ? 10.684 -9.192 -13.203 1.00 95.31 182 SER A C 1
ATOM 1504 O O . SER A 1 182 ? 11.455 -8.832 -14.088 1.00 95.31 182 SER A O 1
ATOM 1506 N N . ILE A 1 183 ? 9.961 -8.327 -12.482 1.00 95.81 183 ILE A N 1
ATOM 1507 C CA . ILE A 1 183 ? 10.040 -6.868 -12.653 1.00 95.81 183 ILE A CA 1
ATOM 1508 C C . ILE A 1 183 ? 11.441 -6.364 -12.305 1.00 95.81 183 ILE A C 1
ATOM 1510 O O . ILE A 1 183 ? 12.030 -5.634 -13.102 1.00 95.81 183 ILE A O 1
ATOM 1514 N N . LYS A 1 184 ? 12.017 -6.819 -11.182 1.00 96.12 184 LYS A N 1
ATOM 1515 C CA . LYS A 1 184 ? 13.411 -6.515 -10.810 1.00 96.12 184 LYS A CA 1
ATOM 1516 C C . LYS A 1 184 ? 14.382 -6.897 -11.926 1.00 96.12 184 LYS A C 1
ATOM 1518 O O . LYS A 1 184 ? 15.136 -6.052 -12.393 1.00 96.12 184 LYS A O 1
ATOM 1523 N N . ASN A 1 185 ? 14.280 -8.128 -12.433 1.00 96.81 185 ASN A N 1
ATOM 1524 C CA . ASN A 1 185 ? 15.140 -8.612 -13.514 1.00 96.81 185 ASN A CA 1
ATOM 1525 C C . ASN A 1 185 ? 15.020 -7.756 -14.791 1.00 96.81 185 ASN A C 1
ATOM 1527 O O . ASN A 1 185 ? 16.019 -7.527 -15.473 1.00 96.81 185 ASN A O 1
ATOM 1531 N N . ILE A 1 186 ? 13.815 -7.278 -15.128 1.00 97.00 186 ILE A N 1
ATOM 1532 C CA . ILE A 1 186 ? 13.607 -6.378 -16.273 1.00 97.00 186 ILE A CA 1
ATOM 1533 C C . ILE A 1 186 ? 14.300 -5.034 -16.029 1.00 97.00 186 ILE A C 1
ATOM 1535 O O . I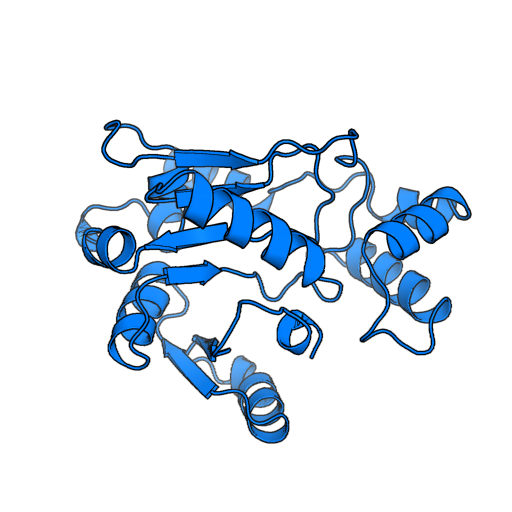LE A 1 186 ? 15.004 -4.558 -16.919 1.00 97.00 186 ILE A O 1
ATOM 1539 N N . LEU A 1 187 ? 14.127 -4.437 -14.847 1.00 97.19 187 LEU A N 1
ATOM 1540 C CA . LEU A 1 187 ? 14.723 -3.143 -14.500 1.00 97.19 187 LEU A CA 1
ATOM 1541 C C . LEU A 1 187 ? 16.254 -3.208 -14.414 1.00 97.19 187 LEU A C 1
ATOM 1543 O O . LEU A 1 187 ? 16.924 -2.281 -14.867 1.00 97.19 187 LEU A O 1
ATOM 1547 N N . ASP A 1 188 ? 16.811 -4.314 -13.923 1.00 97.50 188 ASP A N 1
ATOM 1548 C CA . ASP A 1 188 ? 18.259 -4.546 -13.889 1.00 97.50 188 ASP A CA 1
ATOM 1549 C C . ASP A 1 188 ? 18.853 -4.699 -15.293 1.00 97.50 188 ASP A C 1
ATOM 1551 O O . ASP A 1 188 ? 19.929 -4.174 -15.583 1.00 97.50 188 ASP A O 1
ATOM 1555 N N . ALA A 1 189 ? 18.135 -5.376 -16.194 1.00 98.00 189 ALA A N 1
ATOM 1556 C CA . ALA A 1 189 ? 18.538 -5.504 -17.592 1.00 98.00 189 ALA A CA 1
ATOM 1557 C C . ALA A 1 189 ? 18.370 -4.195 -18.390 1.00 98.00 189 ALA A C 1
ATOM 1559 O O . ALA A 1 189 ? 18.997 -4.031 -19.439 1.00 98.00 189 ALA A O 1
ATOM 1560 N N . HIS A 1 190 ? 17.546 -3.260 -17.905 1.00 97.69 190 HIS A N 1
ATOM 1561 C CA . HIS A 1 190 ? 17.219 -2.005 -18.584 1.00 97.69 190 HIS A CA 1
ATOM 1562 C C . HIS A 1 190 ? 17.354 -0.805 -17.630 1.00 97.69 190 HIS A C 1
ATOM 1564 O O . HIS A 1 190 ? 16.359 -0.148 -17.308 1.00 97.69 190 HIS A O 1
ATOM 1570 N N . PRO A 1 191 ? 18.584 -0.448 -17.215 1.00 97.38 191 PRO A N 1
ATOM 1571 C CA . PRO A 1 191 ? 18.816 0.595 -16.213 1.00 97.38 191 PRO A CA 1
ATOM 1572 C C . PRO A 1 191 ? 18.286 1.972 -16.630 1.00 97.38 191 PRO A C 1
ATOM 1574 O O . PRO A 1 191 ? 17.913 2.764 -15.773 1.00 97.38 191 PRO A O 1
ATOM 1577 N N . LEU A 1 192 ? 18.192 2.250 -17.936 1.00 98.00 192 LEU A N 1
ATOM 1578 C CA . LEU A 1 192 ? 17.584 3.486 -18.437 1.00 98.00 192 LEU A CA 1
ATOM 1579 C C . LEU A 1 192 ? 16.092 3.587 -18.101 1.00 98.00 192 LEU A C 1
ATOM 1581 O O . LEU A 1 192 ? 15.619 4.693 -17.890 1.00 98.00 192 LEU A O 1
ATOM 1585 N N . ILE A 1 193 ? 15.363 2.465 -18.029 1.00 97.88 193 ILE A N 1
ATOM 1586 C CA . ILE A 1 193 ? 13.962 2.457 -17.582 1.00 97.88 193 ILE A CA 1
ATOM 1587 C C . ILE A 1 193 ? 13.912 2.743 -16.081 1.00 97.88 193 ILE A C 1
ATOM 1589 O O . ILE A 1 193 ? 13.179 3.627 -15.653 1.00 97.88 193 ILE A O 1
ATOM 1593 N N . LYS A 1 194 ? 14.746 2.052 -15.292 1.00 97.00 194 LYS A N 1
ATOM 1594 C CA . LYS A 1 194 ? 14.840 2.238 -13.834 1.00 97.00 194 LYS A CA 1
ATOM 1595 C C . LYS A 1 194 ? 15.187 3.680 -13.432 1.00 97.00 194 LYS A C 1
ATOM 1597 O O . LYS A 1 194 ? 14.773 4.141 -12.379 1.00 97.00 194 LYS A O 1
ATOM 1602 N N . GLN A 1 195 ? 15.947 4.396 -14.260 1.00 97.81 195 GLN A N 1
ATOM 1603 C CA . GLN A 1 195 ? 16.357 5.779 -13.996 1.00 97.81 195 GLN A CA 1
ATOM 1604 C C . GLN A 1 195 ? 15.260 6.826 -14.235 1.00 97.81 195 GLN A C 1
ATOM 1606 O O . GLN A 1 195 ? 15.406 7.946 -13.753 1.00 97.81 195 GLN A O 1
ATOM 1611 N N . ILE A 1 196 ? 14.182 6.501 -14.959 1.00 98.19 196 ILE A N 1
ATOM 1612 C CA . ILE A 1 196 ? 13.151 7.480 -15.356 1.00 98.19 196 ILE A CA 1
ATOM 1613 C C . ILE A 1 196 ? 12.520 8.160 -14.137 1.00 98.19 196 ILE A C 1
ATOM 1615 O O . ILE A 1 196 ? 12.368 9.377 -14.133 1.00 98.19 196 ILE A O 1
ATOM 1619 N N . ASN A 1 197 ? 12.193 7.387 -13.102 1.00 97.25 197 ASN A N 1
ATOM 1620 C CA . ASN A 1 197 ? 11.553 7.866 -11.877 1.00 97.25 197 ASN A CA 1
ATOM 1621 C C . ASN A 1 197 ? 12.481 7.802 -10.651 1.00 97.25 197 ASN A C 1
ATOM 1623 O O . ASN A 1 197 ? 12.018 7.917 -9.522 1.00 97.25 197 ASN A O 1
ATOM 1627 N N . SER A 1 198 ? 13.800 7.661 -10.836 1.00 95.44 198 SER A N 1
ATOM 1628 C CA . SER A 1 198 ? 14.731 7.466 -9.711 1.00 95.44 198 SER A CA 1
ATOM 1629 C C . SER A 1 198 ? 14.942 8.708 -8.836 1.00 95.44 198 SER A C 1
ATOM 1631 O O . SER A 1 198 ? 15.661 8.632 -7.846 1.00 95.44 198 SER A O 1
ATOM 1633 N N . GLN A 1 199 ? 14.420 9.865 -9.252 1.00 94.44 199 GLN A N 1
ATOM 1634 C CA . GLN A 1 199 ? 14.470 11.116 -8.486 1.00 94.44 199 GLN A CA 1
ATOM 1635 C C . GLN A 1 199 ? 13.216 11.326 -7.629 1.00 94.44 199 GLN A C 1
ATOM 1637 O O . GLN A 1 199 ? 13.183 12.262 -6.835 1.00 94.44 199 GLN A O 1
ATOM 1642 N N . VAL A 1 200 ? 12.185 10.493 -7.810 1.00 93.81 200 VAL A N 1
ATOM 1643 C CA . VAL A 1 200 ? 10.950 10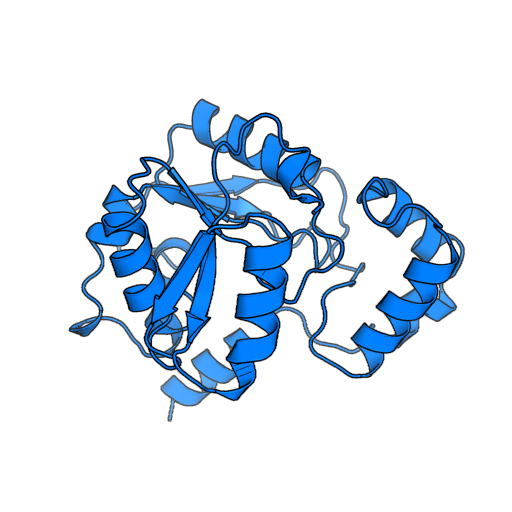.579 -7.031 1.00 93.81 200 VAL A CA 1
ATOM 1644 C C . VAL A 1 200 ? 11.235 10.099 -5.612 1.00 93.81 200 VAL A C 1
ATOM 1646 O O . VAL A 1 200 ? 11.883 9.072 -5.410 1.00 93.81 200 VAL A O 1
ATOM 1649 N N . ILE A 1 201 ? 10.779 10.871 -4.630 1.00 92.19 201 ILE A N 1
ATOM 1650 C CA . ILE A 1 201 ? 11.004 10.587 -3.215 1.00 92.19 201 ILE A CA 1
ATOM 1651 C C . ILE A 1 201 ? 9.953 9.579 -2.743 1.00 92.19 201 ILE A C 1
ATOM 1653 O O . ILE A 1 201 ? 8.754 9.786 -2.929 1.00 92.19 201 ILE A O 1
ATOM 1657 N N . ARG A 1 202 ? 10.403 8.500 -2.094 1.00 92.06 202 ARG A N 1
ATOM 1658 C CA . ARG A 1 202 ? 9.516 7.516 -1.462 1.00 92.06 202 ARG A CA 1
ATOM 1659 C C . ARG A 1 202 ? 8.590 8.187 -0.452 1.00 92.06 202 ARG A C 1
ATOM 1661 O O . ARG A 1 202 ? 9.046 8.985 0.365 1.00 92.06 202 ARG A O 1
ATOM 1668 N N . ASN A 1 203 ? 7.312 7.809 -0.465 1.00 88.56 203 ASN A N 1
ATOM 1669 C CA . ASN A 1 203 ? 6.296 8.306 0.470 1.00 88.56 203 A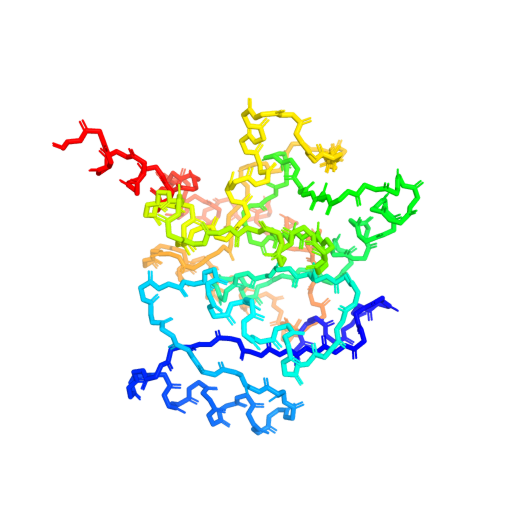SN A CA 1
ATOM 1670 C C . ASN A 1 203 ? 6.142 9.847 0.483 1.00 88.56 203 ASN A C 1
ATOM 1672 O O . ASN A 1 203 ? 5.784 10.422 1.514 1.00 88.56 203 ASN A O 1
ATOM 1676 N N . GLU A 1 204 ? 6.385 10.527 -0.647 1.00 89.12 204 GLU A N 1
ATOM 1677 C CA . GLU A 1 204 ? 6.284 11.994 -0.751 1.00 89.12 204 GLU A CA 1
ATOM 1678 C C . GLU A 1 204 ? 4.918 12.529 -0.282 1.00 89.12 204 GLU A C 1
ATOM 1680 O O . GLU A 1 204 ? 4.867 13.502 0.470 1.00 89.12 204 GLU A O 1
ATOM 1685 N N . GLY A 1 205 ? 3.817 11.854 -0.637 1.00 87.06 205 GLY A N 1
ATOM 1686 C CA . GLY A 1 205 ? 2.470 12.240 -0.203 1.00 87.06 205 GLY A CA 1
ATOM 1687 C C . GLY A 1 205 ? 2.313 12.278 1.322 1.00 87.06 205 GLY A C 1
ATOM 1688 O O . GLY A 1 205 ? 1.821 13.263 1.867 1.00 87.06 205 GLY A O 1
ATOM 1689 N N . LEU A 1 206 ? 2.812 11.259 2.030 1.00 91.38 206 LEU A N 1
ATOM 1690 C CA . LEU A 1 206 ? 2.805 11.242 3.497 1.00 91.38 206 LEU A CA 1
ATOM 1691 C C . LEU A 1 206 ? 3.682 12.360 4.078 1.00 91.38 206 LEU A C 1
ATOM 1693 O O . LEU A 1 206 ? 3.282 13.012 5.043 1.00 91.38 206 LEU A O 1
ATOM 1697 N N . ALA A 1 207 ? 4.860 12.604 3.496 1.00 92.12 207 ALA A N 1
ATOM 1698 C CA . ALA A 1 207 ? 5.749 13.674 3.945 1.00 92.12 207 ALA A CA 1
ATOM 1699 C C . ALA A 1 207 ? 5.074 15.055 3.846 1.00 92.12 207 ALA A C 1
ATOM 1701 O O . ALA A 1 207 ? 5.178 15.856 4.778 1.00 92.12 207 ALA A O 1
ATOM 1702 N N . ILE A 1 208 ? 4.328 15.303 2.764 1.00 91.12 208 ILE A N 1
ATOM 1703 C CA . ILE A 1 208 ? 3.541 16.527 2.574 1.00 91.12 208 ILE A CA 1
ATOM 1704 C C . ILE A 1 208 ? 2.418 16.624 3.615 1.00 91.12 208 ILE A C 1
ATOM 1706 O O . ILE A 1 208 ? 2.300 17.665 4.268 1.00 91.12 208 ILE A O 1
ATOM 1710 N N . SER A 1 209 ? 1.628 15.560 3.825 1.00 91.12 209 SER A N 1
ATOM 1711 C CA . SER A 1 209 ? 0.553 15.562 4.834 1.00 91.12 209 SER A CA 1
ATOM 1712 C C . SER A 1 209 ? 1.101 15.886 6.229 1.00 91.12 209 SER A C 1
ATOM 1714 O O . SER A 1 209 ? 0.546 16.726 6.933 1.00 91.12 209 SER A O 1
ATOM 1716 N N . LEU A 1 210 ? 2.236 15.291 6.614 1.00 92.19 210 LEU A N 1
ATOM 1717 C CA . LEU A 1 210 ? 2.884 15.552 7.906 1.00 92.19 210 LEU A CA 1
ATOM 1718 C C . LEU A 1 210 ? 3.444 16.976 8.029 1.00 92.19 210 LEU A C 1
ATOM 1720 O O . LEU A 1 210 ? 3.444 17.536 9.125 1.00 92.19 210 LEU A O 1
ATOM 1724 N N . GLN A 1 211 ? 3.930 17.567 6.935 1.00 91.44 211 GLN A N 1
ATOM 1725 C CA . GLN A 1 211 ? 4.418 18.946 6.934 1.00 91.44 211 GLN A CA 1
ATOM 1726 C C . GLN A 1 211 ? 3.271 19.951 7.103 1.00 91.44 211 GLN A C 1
ATOM 1728 O O . GLN A 1 211 ? 3.416 20.924 7.844 1.00 91.44 211 GLN A O 1
ATOM 1733 N N . ASN A 1 212 ? 2.127 19.706 6.460 1.00 89.06 212 ASN A N 1
ATOM 1734 C CA . ASN A 1 212 ? 0.956 20.581 6.544 1.00 89.06 212 ASN A CA 1
ATOM 1735 C C . ASN A 1 212 ? 0.372 20.663 7.965 1.00 89.06 212 ASN A C 1
ATOM 1737 O O . ASN A 1 212 ? -0.192 21.688 8.325 1.00 89.06 212 ASN A O 1
ATOM 1741 N N . GLU A 1 213 ? 0.555 19.631 8.792 1.00 88.38 213 GLU A N 1
ATOM 1742 C CA . GLU A 1 213 ? 0.112 19.618 10.197 1.00 88.38 213 GLU A CA 1
ATOM 1743 C C . GLU A 1 213 ? 0.985 20.451 11.145 1.00 88.38 213 GLU A C 1
ATOM 1745 O O . GLU A 1 213 ? 0.590 20.715 12.282 1.00 88.38 213 GLU A O 1
ATOM 1750 N N . GLN A 1 214 ? 2.195 20.826 10.724 1.00 77.19 214 GLN A N 1
ATOM 1751 C CA . GLN A 1 214 ? 3.122 21.613 11.546 1.00 77.19 214 GLN A CA 1
ATOM 1752 C C . GLN A 1 214 ? 2.878 23.128 11.438 1.00 77.19 214 GLN A C 1
ATOM 1754 O O . GLN A 1 214 ? 3.555 23.902 12.123 1.00 77.19 214 GLN A O 1
ATOM 1759 N N . HIS A 1 215 ? 1.933 23.547 10.592 1.00 53.56 215 HIS A N 1
ATOM 1760 C CA . HIS A 1 215 ? 1.595 24.938 10.285 1.00 53.56 215 HIS A CA 1
ATOM 1761 C C . HIS A 1 215 ? 0.198 25.314 10.787 1.00 53.56 215 HIS A C 1
ATOM 1763 O O . HIS A 1 215 ? 0.054 26.483 11.218 1.00 53.56 215 HIS A O 1
#

Sequence (215 aa):
MRLKQSRYIDNIVLLTSFNKENDELVELAKRHRIDVFRGSEENVLERFQQASQKYPSEHIVRITGDSPFVDAGVCDLLLQAYFEKQVDYAYLSEHFAEGVDCEVFTKSSLSSLNTAELRESEREHVTLHFYENKLNQFSTYEMQSTTDDSSYRFTLDTPEDWQVIKELARFTNDTVNINYQSIKNILDAHPLIKQINSQVIRNEGLAISLQNEQH

Solvent-accessible surface area (backbone atoms only — not comparable to full-atom values): 12410 Å² total; per-residue (Å²): 116,40,59,77,69,23,91,76,62,89,77,64,69,49,78,47,41,74,53,74,88,46,49,64,58,52,53,52,35,49,76,70,73,33,49,77,40,70,32,54,71,84,33,37,33,58,32,51,47,54,41,46,67,77,52,80,57,66,65,44,77,51,69,68,91,43,27,83,56,43,29,26,66,58,46,40,52,52,50,52,50,36,66,74,66,68,47,45,34,31,37,67,36,73,32,42,37,47,26,53,68,45,35,39,33,32,41,65,65,58,66,68,59,57,73,91,80,49,54,69,50,36,27,54,43,58,58,46,58,70,70,67,33,87,81,68,81,66,50,72,45,76,46,76,55,97,55,85,33,52,86,42,77,48,34,55,88,48,75,43,25,48,52,40,48,55,56,57,54,72,80,40,97,48,75,60,76,60,45,61,69,57,53,49,54,50,35,70,77,34,54,74,55,50,54,61,44,65,83,64,64,84,65,49,69,60,54,52,43,57,53,63,73,78,110

Radius of gyration: 17.36 Å; Cα contacts (8 Å, |Δi|>4): 296; chains: 1; bounding box: 39×43×46 Å

Secondary structure (DSSP, 8-state):
-GGGG-SS----EEEEES-GGGHHHHHHHHHTT-EEEEE-SS-HHHHHHHHHHHTT-SEEEE--TT-TT--HHHHHHHHHHHHHHT-SEEEE-TTSPBT---EEEEHHHHHH--TTTS-HHHHHSTTHHHHH-TT--S-EEEEPPSS--TT-B---SSHHHHHHHHHHHTS-S-TTT--HHHHHHHHHH-HHHHTTTTTSPTTHHHHHHHHHTT-